Protein AF-A0A7W9SPA5-F1 (afdb_monomer)

Mean predicted aligned error: 11.17 Å

Nearest PDB structures (foldseek):
  1wdj-assembly1_B  TM=6.796E-01  e=1.218E-04  Thermus thermophilus
  6d8p-assembly2_B  TM=5.889E-01  e=1.157E+00  Cereibacter sphaeroides ATCC 17025
  5awh-assembly2_B  TM=4.540E-01  e=5.989E-01  Cereibacter sphaeroides ATCC 17025
  6d9k-assembly2_F  TM=4.532E-01  e=1.090E+00  Cereibacter sphaeroides ATCC 17025
  8vc2-assembly1_A  TM=3.816E-01  e=5.168E+00  Bombyx mori

Structure (mmCIF, N/CA/C/O backbone):
data_AF-A0A7W9SPA5-F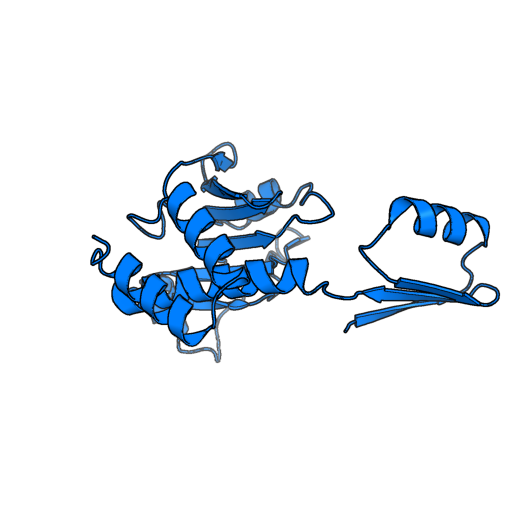1
#
_entry.id   AF-A0A7W9SPA5-F1
#
loop_
_atom_site.group_PDB
_atom_site.id
_atom_site.type_symbol
_atom_site.label_atom_id
_atom_site.label_alt_id
_atom_site.label_comp_id
_atom_site.label_asym_id
_atom_site.label_entity_id
_atom_site.label_seq_id
_atom_site.pdbx_PDB_ins_code
_atom_site.Cartn_x
_atom_site.Cartn_y
_atom_site.Cartn_z
_atom_site.occupancy
_atom_site.B_iso_or_equiv
_atom_site.auth_seq_id
_atom_site.auth_comp_id
_atom_site.auth_asym_id
_atom_site.auth_atom_id
_atom_site.pdbx_PDB_model_num
ATOM 1 N N . MET A 1 1 ? 18.695 4.984 -7.681 1.00 50.47 1 MET A N 1
ATOM 2 C CA . MET A 1 1 ? 18.722 4.988 -9.157 1.00 50.47 1 MET A CA 1
ATOM 3 C C . MET A 1 1 ? 19.411 3.715 -9.577 1.00 50.47 1 MET A C 1
ATOM 5 O O . MET A 1 1 ? 20.506 3.465 -9.085 1.00 50.47 1 MET A O 1
ATOM 9 N N . SER A 1 2 ? 18.738 2.907 -10.386 1.00 62.66 2 SER A N 1
ATOM 10 C CA . SER A 1 2 ? 19.281 1.648 -10.889 1.00 62.66 2 SER A CA 1
ATOM 11 C C . SER A 1 2 ? 19.557 1.835 -12.373 1.00 62.66 2 SER A C 1
ATOM 13 O O . SER A 1 2 ? 18.658 2.233 -13.116 1.00 62.66 2 SER A O 1
ATOM 15 N N . THR A 1 3 ? 20.796 1.584 -12.780 1.00 75.44 3 THR A N 1
ATOM 16 C CA . THR A 1 3 ? 21.225 1.672 -14.176 1.00 75.44 3 THR A CA 1
ATOM 17 C C . THR A 1 3 ? 21.470 0.266 -14.688 1.00 75.44 3 THR A C 1
ATOM 19 O O . THR A 1 3 ? 22.195 -0.506 -14.059 1.00 75.44 3 THR A O 1
ATOM 22 N N . VAL A 1 4 ? 20.866 -0.066 -15.824 1.00 84.31 4 VAL A N 1
ATOM 23 C CA . VAL A 1 4 ? 21.135 -1.309 -16.549 1.00 84.31 4 VAL A CA 1
ATOM 24 C C . VAL A 1 4 ? 21.820 -0.951 -17.857 1.00 84.31 4 VAL A C 1
ATOM 26 O O . VAL A 1 4 ? 21.354 -0.074 -18.580 1.00 84.31 4 VAL A O 1
ATOM 29 N N . VAL A 1 5 ? 22.917 -1.639 -18.163 1.00 87.25 5 VAL A N 1
ATOM 30 C CA . VAL A 1 5 ? 23.656 -1.467 -19.415 1.00 87.25 5 VAL A CA 1
ATOM 31 C C . VAL A 1 5 ? 23.543 -2.750 -20.225 1.00 87.25 5 VAL A C 1
ATOM 33 O O . VAL A 1 5 ? 23.819 -3.838 -19.721 1.00 87.25 5 VAL A O 1
ATOM 36 N N . LEU A 1 6 ? 23.117 -2.617 -21.478 1.00 88.06 6 LEU A N 1
ATOM 37 C CA . LEU A 1 6 ? 23.030 -3.698 -22.450 1.00 88.06 6 LEU A CA 1
ATOM 38 C C . LEU A 1 6 ? 23.994 -3.416 -23.600 1.00 88.06 6 LEU A C 1
ATOM 40 O O . LEU A 1 6 ? 23.964 -2.343 -24.200 1.00 88.06 6 LEU A O 1
ATOM 44 N N . GLU A 1 7 ? 24.820 -4.397 -23.938 1.00 92.06 7 GLU A N 1
ATOM 45 C CA . GLU A 1 7 ? 25.744 -4.315 -25.068 1.00 92.06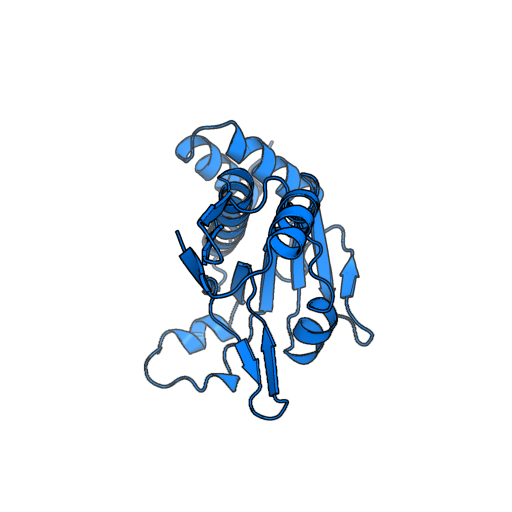 7 GLU A CA 1
ATOM 46 C C . GLU A 1 7 ? 25.186 -5.038 -26.301 1.00 92.06 7 GLU A C 1
ATOM 48 O O . GLU A 1 7 ? 24.392 -5.974 -26.193 1.00 92.06 7 GLU A O 1
ATOM 53 N N . ASN A 1 8 ? 25.646 -4.632 -27.487 1.00 92.75 8 ASN A N 1
ATOM 54 C CA . ASN A 1 8 ? 25.256 -5.178 -28.792 1.00 92.75 8 ASN A CA 1
ATOM 55 C C . ASN A 1 8 ? 23.757 -5.054 -29.123 1.00 92.75 8 ASN A C 1
ATOM 57 O O . ASN A 1 8 ? 23.186 -5.899 -29.816 1.00 92.75 8 ASN A O 1
ATOM 61 N N . VAL A 1 9 ? 23.109 -3.985 -28.661 1.00 92.00 9 VAL A N 1
ATOM 62 C CA . VAL A 1 9 ? 21.714 -3.684 -29.002 1.00 92.00 9 VAL A CA 1
ATOM 63 C C . VAL A 1 9 ? 21.646 -3.083 -30.406 1.00 92.00 9 VAL A C 1
ATOM 65 O O . VAL A 1 9 ? 22.352 -2.130 -30.713 1.00 92.00 9 VAL A O 1
ATOM 68 N N . ALA A 1 10 ? 20.791 -3.627 -31.274 1.00 93.31 10 ALA A N 1
ATOM 69 C CA . ALA A 1 10 ? 20.572 -3.069 -32.608 1.00 93.31 10 ALA A CA 1
ATOM 70 C C . ALA A 1 10 ? 19.865 -1.703 -32.541 1.00 93.31 10 ALA A C 1
ATOM 72 O O . ALA A 1 10 ? 19.024 -1.465 -31.669 1.00 93.31 10 ALA A O 1
ATOM 73 N N . TRP A 1 11 ? 20.152 -0.826 -33.507 1.00 90.12 11 TRP A N 1
ATOM 74 C CA . TRP A 1 11 ? 19.547 0.507 -33.585 1.00 90.12 11 TRP A CA 1
ATOM 75 C C . TRP A 1 11 ? 18.015 0.444 -33.664 1.00 90.12 11 TRP A C 1
ATOM 77 O O . TRP A 1 11 ? 17.318 1.191 -32.980 1.00 90.12 11 TRP A O 1
ATOM 87 N N . GLU A 1 1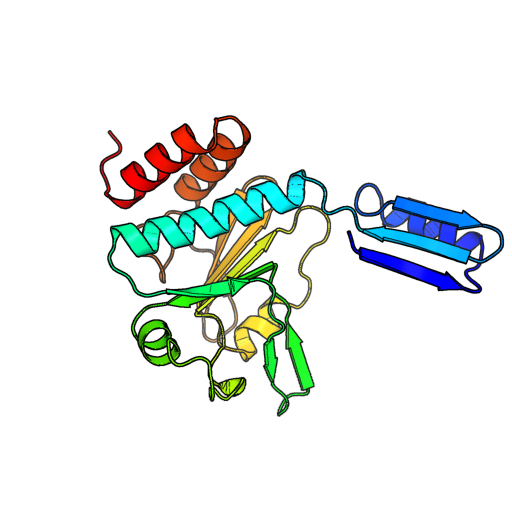2 ? 17.474 -0.502 -34.427 1.00 90.69 12 GLU A N 1
ATOM 88 C CA . GLU A 1 12 ? 16.035 -0.711 -34.583 1.00 90.69 12 GLU A CA 1
ATOM 89 C C . GLU A 1 12 ? 15.377 -1.133 -33.263 1.00 90.69 12 GLU A C 1
ATOM 91 O O . GLU A 1 12 ? 14.253 -0.722 -32.968 1.00 90.69 12 GLU A O 1
ATOM 96 N N . THR A 1 13 ? 16.080 -1.925 -32.447 1.00 86.88 13 THR A N 1
ATOM 97 C CA . THR A 1 13 ? 15.624 -2.319 -31.108 1.00 86.88 13 THR A CA 1
ATOM 98 C C . THR A 1 13 ? 15.572 -1.108 -30.185 1.00 86.88 13 THR A C 1
ATOM 100 O O . THR A 1 13 ? 14.564 -0.910 -29.512 1.00 86.88 13 THR A O 1
ATOM 103 N N . TYR A 1 14 ? 16.603 -0.256 -30.201 1.00 88.19 14 TYR A N 1
ATOM 104 C CA . TYR A 1 14 ? 16.581 1.009 -29.464 1.00 88.19 14 TYR A CA 1
ATOM 105 C C . TYR A 1 14 ? 15.402 1.894 -29.886 1.00 88.19 14 TYR A C 1
ATOM 107 O O . TYR A 1 14 ? 14.682 2.386 -29.024 1.00 88.19 14 TYR A O 1
ATOM 115 N N . GLN A 1 15 ? 15.149 2.060 -31.188 1.00 86.38 15 GLN A N 1
ATOM 116 C CA . GLN A 1 15 ? 14.041 2.896 -31.665 1.00 86.38 15 GLN A CA 1
ATOM 117 C C . GLN A 1 15 ? 12.667 2.367 -31.234 1.00 86.38 15 GLN A C 1
ATOM 119 O O . GLN A 1 15 ? 11.787 3.159 -30.894 1.00 86.38 15 GLN A O 1
ATOM 124 N N . ARG A 1 16 ? 12.480 1.041 -31.220 1.00 84.38 16 ARG A N 1
ATOM 125 C CA . ARG A 1 16 ? 11.253 0.414 -30.705 1.00 84.38 16 ARG A CA 1
ATOM 126 C C . ARG A 1 16 ? 11.096 0.651 -29.209 1.00 84.38 16 ARG A C 1
ATOM 128 O O . ARG A 1 16 ? 10.049 1.124 -28.785 1.00 84.38 16 ARG A O 1
ATOM 135 N N . LEU A 1 17 ? 12.155 0.416 -28.435 1.00 82.12 17 LEU A N 1
ATOM 136 C CA . LEU A 1 17 ? 12.148 0.662 -26.993 1.00 82.12 17 LEU A CA 1
ATOM 137 C C . LEU A 1 17 ? 11.903 2.139 -26.672 1.00 82.12 17 LEU A C 1
ATOM 139 O O . LEU A 1 17 ? 11.120 2.439 -25.783 1.00 82.12 17 LEU A O 1
ATOM 143 N N . LEU A 1 18 ? 12.490 3.070 -27.424 1.00 78.56 18 LEU A N 1
ATOM 144 C CA . LEU A 1 18 ? 12.259 4.505 -27.251 1.00 78.56 18 LEU A CA 1
ATOM 145 C C . LEU A 1 18 ? 10.789 4.887 -27.455 1.00 78.56 18 LEU A C 1
ATOM 147 O O . LEU A 1 18 ? 10.274 5.754 -26.751 1.00 78.56 18 LEU A O 1
ATOM 151 N N . PHE A 1 19 ? 10.109 4.231 -28.395 1.00 73.19 19 PHE A N 1
ATOM 152 C CA . PHE A 1 19 ? 8.686 4.440 -28.638 1.00 73.19 19 PHE A CA 1
ATOM 153 C C . PHE A 1 19 ? 7.798 3.775 -27.572 1.00 73.19 19 PHE A C 1
ATOM 155 O O . PHE A 1 19 ? 6.794 4.354 -27.164 1.00 73.19 19 PHE A O 1
ATOM 162 N N . GLU A 1 20 ? 8.161 2.577 -27.112 1.00 74.88 20 GLU A N 1
ATOM 163 C CA . GLU A 1 20 ? 7.348 1.760 -26.200 1.00 74.88 20 GLU A CA 1
ATOM 164 C C . GLU A 1 20 ? 7.522 2.127 -24.716 1.00 74.88 20 GLU A C 1
ATOM 166 O O . GLU A 1 20 ? 6.552 2.105 -23.958 1.00 74.88 20 GLU A O 1
ATOM 171 N N . VAL A 1 21 ? 8.739 2.481 -24.289 1.00 71.25 21 VAL A N 1
ATOM 172 C CA . VAL A 1 21 ? 9.086 2.753 -22.882 1.00 71.25 21 VAL A CA 1
ATOM 173 C C . VAL A 1 21 ? 8.550 4.110 -22.412 1.00 71.25 21 VAL A C 1
ATOM 175 O O . VAL A 1 21 ? 8.173 4.254 -21.249 1.00 71.25 21 VAL A O 1
ATOM 178 N N . GLY A 1 22 ? 8.456 5.108 -23.295 1.00 64.44 22 GLY A N 1
ATOM 179 C CA . GLY A 1 22 ? 7.909 6.427 -22.959 1.00 64.44 22 GLY A CA 1
ATOM 180 C C . GLY A 1 22 ? 8.642 7.116 -21.795 1.00 64.44 22 GLY A C 1
ATOM 181 O O . GLY A 1 22 ? 9.863 7.078 -21.711 1.00 64.44 22 GLY A O 1
ATOM 182 N N . GLU A 1 23 ? 7.902 7.754 -20.878 1.00 60.16 23 GLU A N 1
ATOM 183 C CA . GLU A 1 23 ? 8.481 8.475 -19.723 1.00 60.16 23 GLU A CA 1
ATOM 184 C C . GLU A 1 23 ? 9.023 7.555 -18.605 1.00 60.16 23 GLU A C 1
ATOM 186 O O . GLU A 1 23 ? 9.510 8.060 -17.597 1.00 60.16 23 GLU A O 1
ATOM 191 N N . GLN A 1 24 ? 8.924 6.228 -18.746 1.00 60.88 24 GLN A N 1
ATOM 192 C CA . GLN A 1 24 ? 9.173 5.261 -17.661 1.00 60.88 24 GLN A CA 1
ATOM 193 C C . GLN A 1 24 ? 10.654 5.030 -17.355 1.00 60.88 24 GLN A C 1
ATOM 195 O O . GLN A 1 24 ? 11.009 4.676 -16.233 1.00 60.88 24 GLN A O 1
ATOM 200 N N . ALA A 1 25 ? 11.519 5.224 -18.346 1.00 72.69 25 ALA A N 1
ATOM 201 C CA . ALA A 1 25 ? 12.962 5.126 -18.200 1.00 72.69 25 ALA A CA 1
ATOM 202 C C . ALA A 1 25 ? 13.633 6.090 -19.176 1.00 72.69 25 ALA A C 1
ATOM 204 O O . ALA A 1 25 ? 13.072 6.425 -20.223 1.00 72.69 25 ALA A O 1
ATOM 205 N N . ARG A 1 26 ? 14.844 6.538 -18.850 1.00 78.31 26 ARG A N 1
ATOM 206 C CA . ARG A 1 26 ? 15.669 7.273 -19.810 1.00 78.31 26 ARG A CA 1
ATOM 207 C C . ARG A 1 26 ? 16.548 6.273 -20.537 1.00 78.31 26 ARG A C 1
ATOM 209 O O . ARG A 1 26 ? 17.205 5.451 -19.905 1.00 78.31 26 ARG A O 1
ATOM 216 N N . LEU A 1 27 ? 16.526 6.344 -21.861 1.00 86.50 27 LEU A N 1
ATOM 217 C CA . LEU A 1 27 ? 17.304 5.474 -22.730 1.00 86.50 27 LEU A CA 1
ATOM 218 C C . LEU A 1 27 ? 18.408 6.292 -23.394 1.00 86.50 27 LEU A C 1
ATOM 220 O O . LEU A 1 27 ? 18.115 7.222 -24.150 1.00 86.50 27 LEU A O 1
ATOM 224 N N . THR A 1 28 ? 19.658 5.911 -23.160 1.00 86.75 28 THR A N 1
ATOM 225 C CA . THR A 1 28 ? 20.831 6.477 -23.833 1.00 86.75 28 THR A CA 1
ATOM 226 C C . THR A 1 28 ? 21.449 5.395 -24.707 1.00 86.75 28 THR A C 1
ATOM 228 O O . THR A 1 28 ? 21.711 4.296 -24.234 1.00 86.75 28 THR A O 1
ATOM 231 N N . TYR A 1 29 ? 21.671 5.682 -25.989 1.00 89.38 29 TYR A N 1
ATOM 232 C CA . TYR A 1 29 ? 22.258 4.725 -26.926 1.00 89.38 29 TYR A CA 1
ATOM 233 C C . TYR A 1 29 ? 23.536 5.289 -27.553 1.00 89.38 29 TYR A C 1
ATOM 235 O O . TYR A 1 29 ? 23.494 6.343 -28.188 1.00 89.38 29 TYR A O 1
ATOM 243 N N . ASP A 1 30 ? 24.651 4.565 -27.432 1.00 90.38 30 ASP A N 1
ATOM 244 C CA . ASP A 1 30 ? 25.897 4.832 -28.161 1.00 90.38 30 ASP A CA 1
ATOM 245 C C . ASP A 1 30 ? 26.403 3.552 -28.831 1.00 90.38 30 ASP A C 1
ATOM 247 O O . ASP A 1 30 ? 26.855 2.626 -28.165 1.00 90.38 30 ASP A O 1
ATOM 251 N N . ARG A 1 31 ? 26.347 3.509 -30.169 1.00 90.19 31 ARG A N 1
ATOM 252 C CA . ARG A 1 31 ? 27.024 2.502 -31.016 1.00 90.19 31 ARG A CA 1
ATOM 253 C C . ARG A 1 31 ? 26.899 1.051 -30.515 1.00 90.19 31 ARG A C 1
ATOM 255 O O . ARG A 1 31 ? 27.874 0.308 -30.490 1.00 90.19 31 ARG A O 1
ATOM 262 N N . GLY A 1 32 ? 25.681 0.644 -30.165 1.00 86.62 32 GLY A N 1
ATOM 263 C CA . GLY A 1 32 ? 25.364 -0.715 -29.714 1.00 86.62 32 GLY A CA 1
ATOM 264 C C . GLY A 1 32 ? 25.326 -0.881 -28.195 1.00 86.62 32 GLY A C 1
ATOM 265 O O . GLY A 1 32 ? 24.893 -1.924 -27.719 1.00 86.62 32 GLY A O 1
ATOM 266 N N . CYS A 1 33 ? 25.727 0.134 -27.435 1.00 90.62 33 CYS A N 1
ATOM 267 C CA . CYS A 1 33 ? 25.539 0.205 -25.993 1.00 90.62 33 CYS A CA 1
ATOM 268 C C . CYS A 1 33 ? 24.232 0.945 -25.689 1.00 90.62 33 CYS A C 1
ATOM 270 O O . CYS A 1 33 ? 24.075 2.101 -26.082 1.00 90.62 33 CYS A O 1
ATOM 272 N N . LEU A 1 34 ? 23.296 0.277 -25.018 1.00 90.06 34 LEU A N 1
ATOM 273 C CA . LEU A 1 34 ? 22.060 0.861 -24.512 1.00 90.06 34 LEU A CA 1
ATOM 274 C C . LEU A 1 34 ? 22.137 0.944 -22.989 1.00 90.06 34 LEU A C 1
ATOM 276 O O . LEU A 1 34 ? 22.156 -0.074 -22.300 1.00 90.06 34 LEU A O 1
ATOM 280 N N . GLU A 1 35 ? 22.123 2.160 -22.473 1.00 87.81 35 GLU A N 1
ATOM 281 C CA . GLU A 1 35 ? 21.972 2.448 -21.057 1.00 87.81 35 GLU A CA 1
ATOM 282 C C . GLU A 1 35 ? 20.506 2.774 -20.759 1.00 87.81 35 GLU A C 1
ATOM 284 O O . GLU A 1 35 ? 19.883 3.613 -21.417 1.00 87.81 35 GLU A O 1
ATOM 289 N N . ILE A 1 36 ? 19.955 2.076 -19.771 1.00 84.56 36 ILE A N 1
ATOM 290 C CA . ILE A 1 36 ? 18.594 2.248 -19.278 1.00 84.56 36 ILE A CA 1
ATOM 291 C C . ILE A 1 36 ? 18.701 2.788 -17.858 1.00 84.56 36 ILE A C 1
ATOM 293 O O . ILE A 1 36 ? 19.015 2.055 -16.914 1.00 84.56 36 ILE A O 1
ATOM 297 N N . GLU A 1 37 ? 18.427 4.077 -17.700 1.00 73.19 37 GLU A N 1
ATOM 298 C CA . GLU A 1 37 ? 18.272 4.682 -16.386 1.00 73.19 37 GLU A CA 1
ATOM 299 C C . GLU A 1 37 ? 16.815 4.549 -15.950 1.00 73.19 37 GLU A C 1
ATOM 301 O O . GLU A 1 37 ? 15.914 5.240 -16.448 1.00 73.19 37 GLU A O 1
ATOM 306 N N . MET A 1 38 ? 16.584 3.688 -14.963 1.00 66.88 38 MET A N 1
ATOM 307 C CA . MET A 1 38 ? 15.303 3.632 -14.276 1.00 66.88 38 MET A CA 1
ATOM 308 C C . MET A 1 38 ? 15.245 4.822 -13.318 1.00 66.88 38 MET A C 1
ATOM 310 O O . MET A 1 38 ? 15.828 4.808 -12.229 1.00 66.88 38 MET A O 1
ATOM 314 N N . SER A 1 39 ? 14.564 5.888 -13.736 1.00 54.31 39 SER A N 1
ATOM 315 C CA . SER A 1 39 ? 14.156 6.934 -12.805 1.00 54.31 39 SER A CA 1
ATOM 316 C C . SER A 1 39 ? 12.910 6.435 -12.084 1.00 54.31 39 SER A C 1
ATOM 318 O O . SER A 1 39 ? 11.882 6.272 -12.741 1.00 54.31 39 SER A O 1
ATOM 320 N N . PRO A 1 40 ? 12.929 6.241 -10.755 1.00 52.53 40 PRO A N 1
ATOM 321 C CA . PRO A 1 40 ? 11.677 6.262 -10.031 1.00 52.53 40 PRO A CA 1
ATOM 322 C C . PRO A 1 40 ? 11.134 7.673 -10.233 1.00 52.53 40 PRO A C 1
ATOM 324 O O . PRO A 1 40 ? 11.634 8.626 -9.630 1.00 52.53 40 PRO A O 1
ATOM 327 N N . LEU A 1 41 ? 10.191 7.873 -11.164 1.00 56.28 41 LEU A N 1
ATOM 328 C CA . LEU A 1 41 ? 9.593 9.197 -11.266 1.00 56.28 41 LEU A CA 1
ATOM 329 C C . LEU A 1 41 ? 9.017 9.489 -9.882 1.00 56.28 41 LEU A C 1
ATOM 331 O O . LEU A 1 41 ? 8.382 8.620 -9.288 1.00 56.28 41 LEU A O 1
ATOM 335 N N . LEU A 1 42 ? 9.201 10.705 -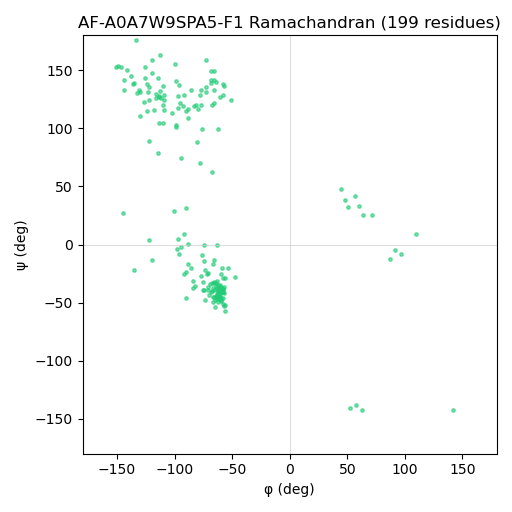9.365 1.00 55.31 42 LEU A N 1
ATOM 336 C CA . LEU A 1 42 ? 8.561 11.141 -8.114 1.00 55.31 42 LEU A CA 1
ATOM 337 C C . LEU A 1 42 ? 7.056 10.802 -8.098 1.00 55.31 42 LEU A C 1
ATOM 339 O O . LEU A 1 42 ? 6.485 10.543 -7.045 1.00 55.31 42 LEU A O 1
ATOM 343 N N . LYS A 1 43 ? 6.436 10.740 -9.287 1.00 57.34 43 LYS A N 1
ATOM 344 C CA . LYS A 1 43 ? 5.064 10.275 -9.525 1.00 57.34 43 LYS A CA 1
ATOM 345 C C . LYS A 1 43 ? 4.778 8.832 -9.054 1.00 57.34 43 LYS A C 1
ATOM 347 O O . LYS A 1 43 ? 3.630 8.569 -8.722 1.00 57.34 43 LYS A O 1
ATOM 352 N N . HIS A 1 44 ? 5.762 7.929 -9.017 1.00 63.03 44 HIS A N 1
ATOM 353 C CA . HIS A 1 44 ? 5.652 6.556 -8.494 1.00 63.03 44 HIS A CA 1
ATOM 354 C C . HIS A 1 44 ? 5.995 6.475 -7.004 1.00 63.03 44 HIS A C 1
ATOM 356 O O . HIS A 1 44 ? 5.254 5.874 -6.231 1.00 63.03 44 HIS A O 1
ATOM 362 N N . GLU A 1 45 ? 7.094 7.109 -6.580 1.00 68.56 45 GLU A N 1
ATOM 363 C CA . GLU A 1 45 ? 7.529 7.017 -5.180 1.00 68.56 45 GLU A CA 1
ATOM 364 C C . GLU A 1 45 ? 6.595 7.752 -4.220 1.00 68.56 45 GLU A C 1
ATOM 366 O O . GLU A 1 45 ? 6.411 7.300 -3.092 1.00 68.56 45 GLU A O 1
ATOM 371 N N . ALA A 1 46 ? 5.986 8.866 -4.640 1.00 80.62 46 ALA A N 1
ATOM 372 C CA . ALA A 1 46 ? 5.119 9.632 -3.753 1.00 80.62 46 ALA A CA 1
ATOM 373 C C . ALA A 1 46 ? 3.856 8.849 -3.338 1.00 80.62 46 ALA A C 1
ATOM 375 O O . ALA A 1 46 ? 3.659 8.696 -2.135 1.00 80.62 46 ALA A O 1
ATOM 376 N N . PRO A 1 47 ? 3.021 8.300 -4.250 1.00 86.75 47 PRO A N 1
ATOM 377 C CA . PRO A 1 47 ? 1.894 7.454 -3.851 1.00 86.75 47 PRO A CA 1
ATOM 378 C C . PRO A 1 47 ? 2.316 6.248 -3.016 1.00 86.75 47 PRO A C 1
ATOM 380 O O . PRO A 1 47 ? 1.666 5.972 -2.014 1.00 86.75 47 PRO A O 1
ATOM 383 N N . LYS A 1 48 ? 3.418 5.576 -3.386 1.00 87.44 48 LYS A N 1
ATOM 384 C CA . LYS A 1 48 ? 3.953 4.435 -2.634 1.00 87.44 48 LYS A CA 1
ATOM 385 C C . LYS A 1 48 ? 4.222 4.816 -1.178 1.00 87.44 48 LYS A C 1
ATOM 387 O O . LYS A 1 48 ? 3.616 4.241 -0.284 1.00 87.44 48 LYS A O 1
ATOM 392 N N . ARG A 1 49 ? 5.055 5.836 -0.944 1.00 87.38 49 ARG A N 1
ATOM 393 C CA . ARG A 1 49 ? 5.425 6.273 0.414 1.00 87.38 49 ARG A CA 1
ATOM 394 C C . ARG A 1 49 ? 4.229 6.776 1.217 1.00 87.38 49 ARG A C 1
ATOM 396 O O . ARG A 1 49 ? 4.182 6.595 2.427 1.00 87.38 49 ARG A O 1
ATOM 403 N N . LEU A 1 50 ? 3.270 7.431 0.560 1.00 92.81 50 LEU A N 1
ATOM 404 C CA . LEU A 1 50 ? 2.042 7.884 1.216 1.00 92.81 50 LEU A CA 1
ATOM 405 C C . LEU A 1 50 ? 1.167 6.697 1.636 1.00 92.81 50 LEU A C 1
ATOM 407 O O . LEU A 1 50 ? 0.621 6.720 2.732 1.00 92.81 50 LEU A O 1
ATOM 411 N N . LEU A 1 51 ? 1.054 5.658 0.806 1.00 94.69 51 LEU A N 1
ATOM 412 C CA . LEU A 1 51 ? 0.321 4.438 1.152 1.00 94.69 51 LEU A CA 1
ATOM 413 C C . LEU A 1 51 ? 1.028 3.639 2.254 1.00 94.69 51 LEU A C 1
ATOM 415 O O . LEU A 1 51 ? 0.362 3.198 3.181 1.00 94.69 51 LEU A O 1
ATOM 419 N N . GLU A 1 52 ? 2.357 3.523 2.207 1.00 93.81 52 GLU A N 1
ATOM 420 C CA . GLU A 1 52 ? 3.152 2.907 3.281 1.00 93.81 52 GLU A CA 1
ATOM 421 C C . GLU A 1 52 ? 2.911 3.619 4.617 1.00 93.81 52 GLU A C 1
ATOM 423 O O . GLU A 1 52 ? 2.485 3.000 5.586 1.00 93.81 52 GLU A O 1
ATOM 428 N N . SER A 1 53 ? 3.068 4.947 4.647 1.00 93.75 53 SER A N 1
ATOM 429 C CA . SER A 1 53 ? 2.808 5.739 5.852 1.00 93.75 53 SER A CA 1
ATOM 430 C C . SER A 1 53 ? 1.344 5.685 6.311 1.00 93.75 53 SER A C 1
ATOM 432 O O . SER A 1 53 ? 1.091 5.787 7.506 1.00 93.75 53 SER A O 1
ATOM 434 N N . LEU A 1 54 ? 0.372 5.542 5.400 1.00 95.56 54 LEU A N 1
ATOM 435 C CA . LEU A 1 54 ? -1.036 5.345 5.769 1.00 95.56 54 LEU A CA 1
ATOM 436 C C . LEU A 1 54 ? -1.225 4.050 6.559 1.00 95.56 54 LEU A C 1
ATOM 438 O O . LEU A 1 54 ? -1.889 4.077 7.591 1.00 95.56 54 LEU A O 1
ATOM 442 N N . VAL A 1 55 ? -0.628 2.950 6.091 1.00 96.31 55 VAL A N 1
ATOM 443 C CA . VAL A 1 55 ? -0.672 1.657 6.786 1.00 96.31 55 VAL A CA 1
ATOM 444 C C . VAL A 1 55 ? -0.001 1.768 8.151 1.00 96.31 55 VAL A C 1
ATOM 446 O O . VAL A 1 55 ? -0.611 1.396 9.148 1.00 96.31 55 VAL A O 1
ATOM 449 N N . GLU A 1 56 ? 1.206 2.334 8.213 1.00 95.00 56 GLU A N 1
ATOM 450 C CA . GLU A 1 56 ? 1.964 2.499 9.461 1.00 95.00 56 GLU A CA 1
ATOM 451 C C . GLU A 1 56 ? 1.186 3.321 10.496 1.00 95.00 56 GLU A C 1
ATOM 453 O O . GLU A 1 56 ? 0.983 2.863 11.616 1.00 95.00 56 GLU A O 1
ATOM 458 N N . PHE A 1 57 ? 0.682 4.505 10.125 1.00 95.44 57 PHE A N 1
ATOM 459 C CA . PHE A 1 57 ? -0.077 5.335 11.064 1.00 95.44 57 PHE A CA 1
ATOM 460 C C . PHE A 1 57 ? -1.397 4.702 11.470 1.00 95.44 57 PHE A C 1
ATOM 462 O O . PHE A 1 57 ? -1.778 4.831 12.625 1.00 95.44 57 PHE A O 1
ATOM 469 N N . PHE A 1 58 ? -2.092 4.021 10.559 1.00 96.06 58 PHE A N 1
ATOM 470 C CA . PHE A 1 58 ? -3.292 3.288 10.939 1.00 96.06 58 PHE A CA 1
ATOM 471 C C . PHE A 1 58 ? -2.958 2.221 11.987 1.00 96.06 58 PHE A C 1
ATOM 473 O O . PHE A 1 58 ? -3.600 2.162 13.029 1.00 96.06 58 PHE A O 1
ATOM 480 N N . CYS A 1 59 ? -1.921 1.418 11.746 1.00 95.12 59 CYS A N 1
ATOM 481 C CA . CYS A 1 59 ? -1.521 0.363 12.669 1.00 95.12 59 CYS A CA 1
ATOM 482 C C . CYS A 1 59 ? -1.094 0.927 14.032 1.00 95.12 59 CYS A C 1
ATOM 484 O O . CYS A 1 59 ? -1.539 0.430 15.062 1.00 95.12 59 CYS A O 1
ATOM 486 N N . GLU A 1 60 ? -0.306 2.006 14.048 1.00 94.75 60 GLU A N 1
ATOM 487 C CA . GLU A 1 60 ? 0.102 2.690 15.281 1.00 94.75 60 GLU A CA 1
ATOM 488 C C . GLU A 1 60 ? -1.090 3.217 16.093 1.00 94.75 60 GLU A C 1
ATOM 490 O O . GLU A 1 60 ? -1.127 3.039 17.307 1.00 94.75 60 GLU A O 1
ATOM 495 N N . GLU A 1 61 ? -2.058 3.876 15.450 1.00 95.81 61 GLU A N 1
ATOM 496 C CA . GLU A 1 61 ? -3.209 4.467 16.151 1.00 95.81 61 GLU A CA 1
ATOM 497 C C . GLU A 1 61 ? -4.224 3.410 16.621 1.00 95.81 61 GLU A C 1
ATOM 499 O O . GLU A 1 61 ? -4.982 3.667 17.553 1.00 95.81 61 GLU A O 1
ATOM 504 N N . HIS A 1 62 ? -4.222 2.222 16.010 1.00 94.25 62 HIS A N 1
ATOM 505 C CA . HIS A 1 62 ? -5.059 1.082 16.400 1.00 94.25 62 HIS A CA 1
ATOM 506 C C . HIS A 1 62 ? -4.339 0.060 17.296 1.00 94.25 62 HIS A C 1
ATOM 508 O O . HIS A 1 62 ? -4.915 -0.988 17.583 1.00 94.25 62 HIS A O 1
ATOM 514 N N . GLU A 1 63 ? -3.095 0.333 17.710 1.00 93.50 63 GLU A N 1
ATOM 515 C CA . GLU A 1 63 ? -2.239 -0.612 18.449 1.00 93.50 63 GLU A CA 1
ATOM 516 C C . GLU A 1 63 ? -2.142 -1.993 17.764 1.00 93.50 63 GLU A C 1
ATOM 518 O O . GLU A 1 63 ? -2.022 -3.036 18.406 1.00 93.50 63 GLU A O 1
ATOM 523 N N . LEU A 1 64 ? -2.200 -2.004 16.430 1.00 93.12 64 LEU A N 1
ATOM 524 C CA . LEU A 1 64 ? -2.065 -3.201 15.615 1.00 93.12 64 LEU A CA 1
ATOM 525 C C . LEU A 1 64 ? -0.584 -3.420 15.305 1.00 93.12 64 LEU A C 1
ATOM 527 O O . LEU A 1 64 ? 0.039 -2.610 14.619 1.00 93.12 64 LEU A O 1
ATOM 531 N N . ALA A 1 65 ? -0.021 -4.532 15.773 1.00 91.38 65 ALA A N 1
ATOM 532 C CA . ALA A 1 65 ? 1.348 -4.900 15.436 1.00 91.38 65 ALA A CA 1
ATOM 533 C C . ALA A 1 65 ? 1.521 -5.033 13.915 1.00 91.38 65 ALA A C 1
ATOM 535 O O . ALA A 1 65 ? 0.665 -5.596 13.226 1.00 91.38 65 ALA A O 1
ATOM 536 N N . PHE A 1 66 ? 2.636 -4.536 13.386 1.00 90.44 66 PHE A N 1
ATOM 537 C CA . PHE A 1 66 ? 2.953 -4.664 11.971 1.00 90.44 66 PHE A CA 1
ATOM 538 C C . PHE A 1 66 ? 4.454 -4.807 11.737 1.00 90.44 66 PHE A C 1
ATOM 540 O O . PHE A 1 66 ? 5.279 -4.297 12.491 1.00 90.44 66 PHE A O 1
ATOM 547 N N . LEU A 1 67 ? 4.791 -5.471 10.638 1.00 87.31 67 LEU A N 1
ATOM 548 C CA . LEU A 1 67 ? 6.140 -5.587 10.113 1.00 87.31 67 LEU A CA 1
ATOM 549 C C . LEU A 1 67 ? 6.143 -5.089 8.666 1.00 87.31 67 LEU A C 1
ATOM 551 O O . LEU A 1 67 ? 5.510 -5.693 7.799 1.00 87.31 67 LEU A O 1
ATOM 555 N N . SER A 1 68 ? 6.860 -3.991 8.413 1.00 83.62 68 SER A N 1
ATOM 556 C CA . SER A 1 68 ? 7.102 -3.479 7.062 1.00 83.62 68 SER A CA 1
ATOM 557 C C . SER A 1 68 ? 8.245 -4.249 6.406 1.00 83.62 68 SER A C 1
ATOM 559 O O . SER A 1 68 ? 9.374 -4.264 6.896 1.00 83.62 68 SER A O 1
ATOM 561 N N . LEU A 1 69 ? 7.948 -4.890 5.281 1.00 72.81 69 LEU A N 1
ATOM 562 C CA . LEU A 1 69 ? 8.888 -5.719 4.529 1.00 72.81 69 LEU A CA 1
ATOM 563 C C . LEU A 1 69 ? 9.527 -4.959 3.357 1.00 72.81 69 LEU A C 1
ATOM 565 O O . LEU A 1 69 ? 10.388 -5.507 2.668 1.00 72.81 69 LEU A O 1
ATOM 569 N N . GLY A 1 70 ? 9.117 -3.711 3.106 1.00 66.19 70 GLY A N 1
ATOM 570 C CA . GLY A 1 70 ? 9.575 -2.916 1.965 1.00 66.19 70 GLY A CA 1
ATOM 571 C C . GLY A 1 70 ? 9.415 -3.659 0.633 1.00 66.19 70 GLY A C 1
ATOM 572 O O . GLY A 1 70 ? 8.438 -4.375 0.423 1.00 66.19 70 GLY A O 1
ATOM 573 N N . SER A 1 71 ? 10.397 -3.518 -0.259 1.00 54.16 71 SER A N 1
ATOM 574 C CA . SER A 1 71 ? 10.439 -4.207 -1.559 1.00 54.16 71 SER A CA 1
ATOM 575 C C . SER A 1 71 ? 11.144 -5.570 -1.495 1.00 54.16 71 SER A C 1
ATOM 577 O O . SER A 1 71 ? 11.839 -5.946 -2.438 1.00 54.16 71 SER A O 1
ATOM 579 N N . THR A 1 72 ? 11.075 -6.276 -0.364 1.00 51.19 72 THR A N 1
ATOM 580 C CA . THR A 1 72 ? 11.775 -7.560 -0.209 1.00 51.19 72 THR A CA 1
ATOM 581 C C . THR A 1 72 ? 11.183 -8.603 -1.160 1.00 51.19 72 THR A C 1
ATOM 583 O O . THR A 1 72 ? 9.967 -8.757 -1.247 1.00 51.19 72 THR A O 1
ATOM 586 N N . THR A 1 73 ? 12.040 -9.327 -1.882 1.00 50.31 73 THR A N 1
ATOM 587 C CA . THR A 1 73 ? 11.640 -10.400 -2.799 1.00 50.31 73 THR A CA 1
ATOM 588 C C . THR A 1 73 ? 11.067 -11.587 -2.041 1.00 50.31 73 THR A C 1
ATOM 590 O O . THR A 1 73 ? 11.765 -12.234 -1.262 1.00 50.31 73 THR A O 1
ATOM 593 N N . PHE A 1 74 ? 9.809 -11.932 -2.317 1.00 55.16 74 PHE A N 1
ATOM 594 C CA . PHE A 1 74 ? 9.176 -13.125 -1.761 1.00 55.16 74 PHE A CA 1
ATOM 595 C C . PHE A 1 74 ? 9.264 -14.249 -2.775 1.00 55.16 74 PHE A C 1
ATOM 597 O O . PHE A 1 74 ? 8.687 -14.148 -3.856 1.00 55.16 74 PHE A O 1
ATOM 604 N N . SER A 1 75 ? 9.955 -15.332 -2.431 1.00 47.22 75 SER A N 1
ATOM 605 C CA . SER A 1 75 ? 10.042 -16.515 -3.284 1.00 47.22 75 SER A CA 1
ATOM 606 C C . SER A 1 75 ? 9.567 -17.761 -2.544 1.00 47.22 75 SER A C 1
ATOM 608 O O . SER A 1 75 ? 9.859 -17.955 -1.368 1.00 47.22 75 SER A O 1
ATOM 610 N N . ARG A 1 76 ? 8.801 -18.608 -3.238 1.00 48.56 76 ARG A N 1
ATOM 611 C CA . ARG A 1 76 ? 8.543 -19.992 -2.825 1.00 48.56 76 ARG A CA 1
ATOM 612 C C . ARG A 1 76 ? 9.479 -20.893 -3.607 1.00 48.56 76 ARG A C 1
ATOM 614 O O . ARG A 1 76 ? 9.210 -21.179 -4.775 1.00 48.56 76 ARG A O 1
ATOM 621 N N . GLU A 1 77 ? 10.541 -21.357 -2.958 1.00 41.78 77 GLU A N 1
ATOM 622 C CA . GLU A 1 77 ? 11.529 -22.248 -3.575 1.00 41.78 77 GLU A CA 1
ATOM 623 C C . GLU A 1 77 ? 10.876 -23.553 -4.071 1.00 41.78 77 GLU A C 1
ATOM 625 O O . GLU A 1 77 ? 11.101 -23.961 -5.207 1.00 41.78 77 GLU A O 1
ATOM 630 N N . GLU A 1 78 ? 9.921 -24.109 -3.311 1.00 39.50 78 GLU A N 1
ATOM 631 C CA . GLU A 1 78 ? 9.133 -25.297 -3.693 1.00 39.50 78 GLU A CA 1
ATOM 632 C C . GLU A 1 78 ? 8.322 -25.139 -4.993 1.00 39.50 78 GLU A C 1
ATOM 634 O O . GLU A 1 78 ? 7.905 -26.132 -5.591 1.00 39.50 78 GLU A O 1
ATOM 639 N N . ARG A 1 79 ? 8.047 -23.901 -5.426 1.00 41.97 79 ARG A N 1
ATOM 640 C CA . ARG A 1 79 ? 7.229 -23.605 -6.617 1.00 41.97 79 ARG A CA 1
ATOM 641 C C . ARG A 1 79 ? 7.952 -22.775 -7.675 1.00 41.97 79 ARG A C 1
ATOM 643 O O . ARG A 1 79 ? 7.320 -22.438 -8.672 1.00 41.97 79 ARG A O 1
ATOM 650 N N . LEU A 1 80 ? 9.243 -22.472 -7.484 1.00 41.81 80 LEU A N 1
ATOM 651 C CA . LEU A 1 80 ? 10.070 -21.645 -8.380 1.00 41.81 80 LEU A CA 1
ATOM 652 C C . LEU A 1 80 ? 9.387 -20.324 -8.781 1.00 41.81 80 LEU A C 1
ATOM 654 O O . LEU A 1 80 ? 9.445 -19.890 -9.930 1.00 41.81 80 LEU A O 1
ATOM 658 N N . GLN A 1 81 ? 8.685 -19.708 -7.835 1.00 48.06 81 GLN A N 1
ATOM 659 C CA . GLN A 1 81 ? 7.827 -18.553 -8.075 1.00 48.06 81 GLN A CA 1
ATOM 660 C C . GLN A 1 81 ? 8.209 -17.427 -7.114 1.00 48.06 81 GLN A C 1
ATOM 662 O O . GLN A 1 81 ? 8.186 -17.630 -5.899 1.00 48.06 81 GLN A O 1
ATOM 667 N N . GLY A 1 82 ? 8.570 -16.260 -7.659 1.00 53.34 82 GLY A N 1
ATOM 668 C CA . GLY A 1 82 ? 9.008 -15.089 -6.899 1.00 53.34 82 GLY A CA 1
ATOM 669 C C . GLY A 1 82 ? 8.276 -13.816 -7.314 1.00 53.34 82 GLY A C 1
ATOM 670 O O . GLY A 1 82 ? 8.151 -13.550 -8.510 1.00 53.34 82 GLY A O 1
ATOM 671 N N . ALA A 1 83 ? 7.767 -13.062 -6.338 1.00 60.34 83 ALA A N 1
ATOM 672 C CA . ALA A 1 83 ? 7.112 -11.770 -6.527 1.00 60.34 83 ALA A CA 1
ATOM 673 C C . ALA A 1 83 ? 7.838 -10.694 -5.721 1.00 60.34 83 ALA A C 1
ATOM 675 O O . ALA A 1 83 ? 8.123 -10.891 -4.539 1.00 60.34 83 ALA A O 1
ATOM 676 N N . GLU A 1 84 ? 8.056 -9.541 -6.339 1.00 64.69 84 GLU A N 1
ATOM 677 C CA . GLU A 1 84 ? 8.507 -8.331 -5.653 1.00 64.69 84 GLU A CA 1
ATOM 678 C C . GLU A 1 84 ? 7.347 -7.329 -5.658 1.00 64.69 84 GLU A C 1
ATOM 680 O O . GLU A 1 84 ? 7.021 -6.778 -6.723 1.00 64.69 84 GLU A O 1
ATOM 685 N N . PRO A 1 85 ? 6.659 -7.138 -4.518 1.00 71.50 85 PRO A N 1
ATOM 686 C CA . PRO A 1 85 ? 5.720 -6.040 -4.381 1.00 71.50 85 PRO A CA 1
ATOM 687 C C . PRO A 1 85 ? 6.477 -4.722 -4.259 1.00 71.50 85 PRO A C 1
ATOM 689 O O . PRO A 1 85 ? 7.636 -4.687 -3.834 1.00 71.50 85 PRO A O 1
ATOM 692 N N . ASP A 1 86 ? 5.799 -3.616 -4.569 1.00 76.25 86 ASP A N 1
ATOM 693 C CA . ASP A 1 86 ? 6.363 -2.303 -4.269 1.00 76.25 86 ASP A CA 1
ATOM 694 C C . ASP A 1 86 ? 6.538 -2.137 -2.757 1.00 76.25 86 ASP A C 1
ATOM 696 O O . ASP A 1 86 ? 7.550 -1.585 -2.323 1.00 76.25 86 ASP A O 1
ATOM 700 N N . SER A 1 87 ? 5.581 -2.628 -1.965 1.00 85.56 87 SER A N 1
ATOM 701 C CA . SER A 1 87 ? 5.691 -2.726 -0.509 1.00 85.56 87 SER A CA 1
ATOM 702 C C . SER A 1 87 ? 4.875 -3.894 0.047 1.00 85.56 87 SER A C 1
ATOM 704 O O . SER A 1 87 ? 3.856 -4.265 -0.539 1.00 85.56 87 SER A O 1
ATOM 706 N N . GLY A 1 88 ? 5.282 -4.456 1.185 1.00 88.81 88 GLY A N 1
ATOM 707 C CA . GLY A 1 88 ? 4.575 -5.548 1.858 1.00 88.81 88 GLY A CA 1
ATOM 708 C C . GLY A 1 88 ? 4.514 -5.362 3.371 1.00 88.81 88 GLY A C 1
ATOM 709 O O . GLY A 1 88 ? 5.464 -4.866 3.971 1.00 88.81 88 GLY A O 1
ATOM 710 N N . PHE A 1 89 ? 3.412 -5.792 3.982 1.00 90.06 89 PHE A N 1
ATOM 711 C CA . PHE A 1 89 ? 3.180 -5.726 5.423 1.00 90.06 89 PHE A CA 1
ATOM 712 C C . PHE A 1 89 ? 2.697 -7.073 5.958 1.00 90.06 89 PHE A C 1
ATOM 714 O O . PHE A 1 89 ? 1.774 -7.669 5.397 1.00 90.06 89 PHE A O 1
ATOM 721 N N . ILE A 1 90 ? 3.289 -7.530 7.060 1.00 90.06 90 ILE A N 1
ATOM 722 C CA . ILE A 1 90 ? 2.703 -8.556 7.935 1.00 90.06 90 ILE A CA 1
ATOM 723 C C . ILE A 1 90 ? 1.996 -7.830 9.077 1.00 90.06 90 ILE A C 1
ATOM 725 O O . ILE A 1 90 ? 2.533 -6.853 9.596 1.00 90.06 90 ILE A O 1
ATOM 729 N N . LEU A 1 91 ? 0.801 -8.283 9.451 1.00 91.19 91 LEU A N 1
ATOM 730 C CA . LEU A 1 91 ? -0.076 -7.595 10.400 1.00 91.19 91 LEU A CA 1
ATOM 731 C C . LEU A 1 91 ? -0.486 -8.510 11.569 1.00 91.19 91 LEU A C 1
ATOM 733 O O . LEU A 1 91 ? -0.564 -9.736 11.443 1.00 91.19 91 LEU A O 1
ATOM 737 N N . GLY A 1 92 ? -0.784 -7.900 12.716 1.00 88.81 92 GLY A N 1
ATOM 738 C CA . GLY A 1 92 ? -1.284 -8.560 13.921 1.00 88.81 92 GLY A CA 1
ATOM 739 C C . GLY A 1 92 ? -0.302 -9.566 14.525 1.00 88.81 92 GLY A C 1
ATOM 740 O O . GLY A 1 92 ? 0.910 -9.372 14.500 1.00 88.81 92 GLY A O 1
ATOM 741 N N . ALA A 1 93 ? -0.825 -10.681 15.040 1.00 84.62 93 ALA A N 1
ATOM 742 C CA . ALA A 1 93 ? -0.047 -11.679 15.784 1.00 84.62 93 ALA A CA 1
ATOM 743 C C . ALA A 1 93 ? 1.167 -12.242 15.017 1.00 84.62 93 ALA A C 1
ATOM 745 O O . ALA A 1 93 ? 2.163 -12.628 15.624 1.00 84.62 93 ALA A O 1
ATOM 746 N N . ARG A 1 94 ? 1.111 -12.293 13.678 1.00 82.88 94 ARG A N 1
ATOM 747 C CA . ARG A 1 94 ? 2.257 -12.731 12.865 1.00 82.88 94 ARG A CA 1
ATOM 748 C C . ARG A 1 94 ? 3.418 -11.738 12.926 1.00 82.88 94 ARG A C 1
ATOM 750 O O . ARG A 1 94 ? 4.563 -12.173 12.866 1.00 82.88 94 ARG A O 1
ATOM 757 N N . ALA A 1 95 ? 3.128 -10.443 13.052 1.00 82.75 95 ALA A N 1
ATOM 758 C CA . ALA A 1 95 ? 4.146 -9.409 13.187 1.00 82.75 95 ALA A CA 1
ATOM 759 C C . ALA A 1 95 ? 4.826 -9.469 14.565 1.00 82.75 95 ALA A C 1
ATOM 761 O O . ALA A 1 95 ? 6.047 -9.380 14.637 1.00 82.75 95 ALA A O 1
ATOM 762 N N . GLU A 1 96 ? 4.070 -9.728 15.637 1.00 76.50 96 GLU A N 1
ATOM 763 C CA . GLU A 1 96 ? 4.606 -9.836 17.009 1.00 76.50 96 GLU A CA 1
ATOM 764 C C . GLU A 1 96 ? 5.620 -10.978 17.162 1.00 76.50 96 GLU A C 1
ATOM 766 O O . GLU A 1 96 ? 6.637 -10.841 17.834 1.00 76.50 96 GLU A O 1
ATOM 771 N N . ILE A 1 97 ? 5.367 -12.114 16.504 1.00 67.44 97 ILE A N 1
ATOM 772 C CA . ILE A 1 97 ? 6.260 -13.284 16.540 1.00 67.44 97 ILE A CA 1
ATOM 773 C C . ILE A 1 97 ? 7.562 -13.016 15.760 1.00 67.44 97 ILE A C 1
ATOM 775 O O . ILE A 1 97 ? 8.587 -13.638 16.029 1.00 67.44 97 ILE A O 1
ATOM 779 N N . SER A 1 98 ? 7.531 -12.095 14.795 1.00 59.34 98 SER A N 1
ATOM 780 C CA . SER A 1 98 ? 8.633 -11.837 13.860 1.00 59.34 98 SER A CA 1
ATOM 781 C C . SER A 1 98 ? 9.674 -10.817 14.337 1.00 59.34 98 SER A C 1
ATOM 783 O O . SER A 1 98 ? 10.638 -10.571 13.618 1.00 59.34 98 SER A O 1
ATOM 785 N N . GLU A 1 99 ? 9.525 -10.243 15.538 1.00 53.94 99 GLU A N 1
ATOM 786 C CA . GLU A 1 99 ? 10.485 -9.266 16.083 1.00 53.94 99 GLU A CA 1
ATOM 787 C C . GLU A 1 99 ? 11.883 -9.858 16.366 1.00 53.94 99 GLU A C 1
ATOM 789 O O . GLU A 1 99 ? 12.850 -9.108 16.515 1.00 53.94 99 GLU A O 1
ATOM 794 N N . ASP A 1 100 ? 12.025 -11.189 16.372 1.00 53.59 100 ASP A N 1
ATOM 795 C CA . ASP A 1 100 ? 13.312 -11.886 16.463 1.00 53.59 100 ASP A CA 1
ATOM 796 C C . ASP A 1 100 ? 13.852 -12.236 15.056 1.00 53.59 100 ASP A C 1
ATOM 798 O O . ASP A 1 100 ? 13.797 -13.369 14.577 1.00 53.59 100 ASP A O 1
ATOM 802 N N . TYR A 1 101 ? 14.345 -11.215 14.346 1.00 53.72 101 TYR A N 1
ATOM 803 C CA . TYR A 1 101 ? 14.772 -11.251 12.931 1.00 53.72 101 TYR A CA 1
ATOM 804 C C . TYR A 1 101 ? 15.958 -12.176 12.602 1.00 53.72 101 TYR A C 1
ATOM 806 O O . TYR A 1 101 ? 16.410 -12.211 11.455 1.00 53.72 101 TYR A O 1
ATOM 814 N N . THR A 1 102 ? 16.532 -12.870 13.584 1.00 51.88 102 THR A N 1
ATOM 815 C CA . THR A 1 102 ? 17.828 -13.539 13.410 1.00 51.88 102 THR A CA 1
ATOM 816 C C . THR A 1 102 ? 17.738 -14.969 12.868 1.00 51.88 102 THR A C 1
ATOM 818 O O . THR A 1 102 ? 18.730 -15.449 12.322 1.00 51.88 102 THR A O 1
ATOM 821 N N . GLU A 1 103 ? 16.567 -15.620 12.908 1.00 44.62 103 GLU A N 1
ATOM 822 C CA . GLU A 1 103 ? 16.398 -17.024 12.477 1.00 44.62 103 GLU A CA 1
ATOM 823 C C . GLU A 1 103 ? 15.046 -17.340 11.791 1.00 44.62 103 GLU A C 1
ATOM 825 O O . GLU A 1 103 ? 14.574 -18.476 11.838 1.00 44.62 103 GLU A O 1
ATOM 830 N N . SER A 1 104 ? 14.374 -16.379 11.148 1.00 50.09 104 SER A N 1
ATOM 831 C CA . SER A 1 104 ? 13.086 -16.673 10.499 1.00 50.09 104 SER A CA 1
ATOM 832 C C . SER A 1 104 ? 13.256 -17.268 9.095 1.00 50.09 104 SER A C 1
ATOM 834 O O . SER A 1 104 ? 13.808 -16.661 8.177 1.00 50.09 104 SER A O 1
ATOM 836 N N . ASP A 1 105 ? 12.753 -18.492 8.929 1.00 51.41 105 ASP A N 1
ATOM 837 C CA . ASP A 1 105 ? 12.586 -19.167 7.643 1.00 51.41 105 ASP A CA 1
ATOM 838 C C . ASP A 1 105 ? 11.844 -18.230 6.658 1.00 51.41 105 ASP A C 1
ATOM 840 O O . ASP A 1 105 ? 10.734 -17.781 6.985 1.00 51.41 105 ASP A O 1
ATOM 844 N N . PRO A 1 106 ? 12.395 -17.923 5.462 1.00 52.22 106 PRO A N 1
ATOM 845 C CA . PRO A 1 106 ? 11.741 -17.075 4.458 1.00 52.22 106 PRO A CA 1
ATOM 846 C C . PRO A 1 106 ? 10.326 -17.557 4.093 1.00 52.22 106 PRO A C 1
ATOM 848 O O . PRO A 1 106 ? 9.492 -16.761 3.653 1.00 52.22 106 PRO A O 1
ATOM 851 N N . VAL A 1 107 ? 10.006 -18.830 4.353 1.00 49.59 107 VAL A N 1
ATOM 852 C CA . VAL A 1 107 ? 8.670 -19.417 4.188 1.00 49.59 107 VAL A CA 1
ATOM 853 C C . VAL A 1 107 ? 7.624 -18.844 5.164 1.00 49.59 107 VAL A C 1
ATOM 855 O O . VAL A 1 107 ? 6.427 -18.965 4.909 1.00 49.59 107 VAL A O 1
ATOM 858 N N . THR A 1 108 ? 8.011 -18.173 6.251 1.00 55.34 108 THR A N 1
ATOM 859 C CA . THR A 1 108 ? 7.064 -17.610 7.241 1.00 55.34 108 THR A CA 1
ATOM 860 C C . THR A 1 108 ? 6.730 -16.124 7.033 1.00 55.34 108 THR A C 1
ATOM 862 O O . THR A 1 108 ? 5.772 -15.614 7.623 1.00 55.34 108 THR A O 1
ATOM 865 N N . MET A 1 109 ? 7.433 -15.444 6.120 1.00 63.78 109 MET A N 1
ATOM 866 C CA . MET A 1 109 ? 7.396 -13.984 5.941 1.00 63.78 109 MET A CA 1
ATOM 867 C C . MET A 1 109 ? 6.515 -13.500 4.771 1.00 63.78 109 MET A C 1
ATOM 869 O O . MET A 1 109 ? 6.780 -12.455 4.184 1.00 63.78 109 MET A O 1
ATOM 873 N N . TYR A 1 110 ? 5.451 -14.223 4.3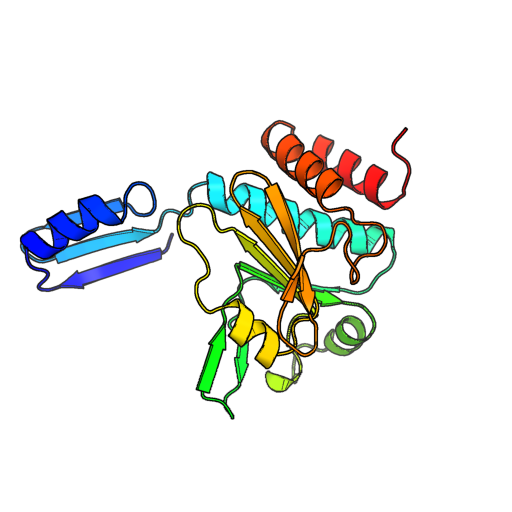97 1.00 76.56 110 TYR A N 1
ATOM 874 C CA . TYR A 1 110 ? 4.550 -13.729 3.341 1.00 76.56 110 TYR A CA 1
ATOM 875 C C . TYR A 1 110 ? 3.690 -12.555 3.837 1.00 76.56 110 TYR A C 1
ATOM 877 O O . TYR A 1 110 ? 3.053 -12.697 4.887 1.00 76.56 110 TYR A O 1
ATOM 885 N N . PRO A 1 111 ? 3.609 -11.441 3.090 1.00 84.69 111 PRO A N 1
ATOM 886 C CA . PRO A 1 111 ? 2.823 -10.279 3.488 1.00 84.69 111 PRO A CA 1
ATOM 887 C C . PRO A 1 111 ? 1.325 -10.599 3.548 1.00 84.69 111 PRO A C 1
ATOM 889 O O . PRO A 1 111 ? 0.784 -11.285 2.678 1.00 84.69 111 PRO A O 1
ATOM 892 N N . ASP A 1 112 ? 0.649 -10.069 4.563 1.00 90.75 112 ASP A N 1
ATOM 893 C CA . ASP A 1 112 ? -0.812 -10.053 4.649 1.00 90.75 112 ASP A CA 1
ATOM 894 C C . ASP A 1 112 ? -1.392 -9.003 3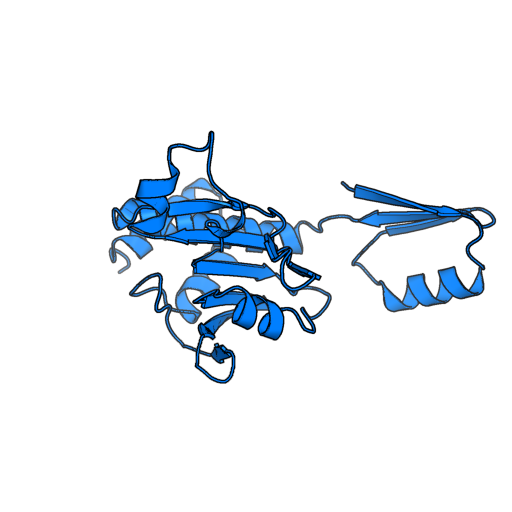.689 1.00 90.75 112 ASP A C 1
ATOM 896 O O . ASP A 1 112 ? -2.386 -9.265 3.006 1.00 90.75 112 ASP A O 1
ATOM 900 N N . LEU A 1 113 ? -0.719 -7.854 3.586 1.00 93.12 113 LEU A N 1
ATOM 901 C CA . LEU A 1 113 ? -1.057 -6.738 2.708 1.00 93.12 113 LEU A CA 1
ATOM 902 C C . LEU A 1 113 ? 0.119 -6.416 1.782 1.00 93.12 113 LEU A C 1
ATOM 904 O O . LEU A 1 113 ? 1.244 -6.241 2.248 1.00 93.12 113 LEU A O 1
ATOM 908 N N . VAL A 1 114 ? -0.139 -6.274 0.482 1.00 92.62 114 VAL A N 1
ATOM 909 C CA . VAL A 1 114 ? 0.847 -5.753 -0.482 1.00 92.62 114 VAL A CA 1
ATOM 910 C C . VAL A 1 114 ? 0.352 -4.483 -1.155 1.00 92.62 114 VAL A C 1
ATOM 912 O O . VAL A 1 114 ? -0.842 -4.327 -1.409 1.00 92.62 114 VAL A O 1
ATOM 915 N N . ILE A 1 115 ? 1.279 -3.589 -1.479 1.00 91.75 115 ILE A N 1
ATOM 916 C CA . ILE A 1 115 ? 1.029 -2.353 -2.218 1.00 91.75 115 ILE A CA 1
ATOM 917 C C . ILE A 1 115 ? 1.656 -2.484 -3.608 1.00 91.75 115 ILE A C 1
ATOM 919 O O . ILE A 1 115 ? 2.788 -2.944 -3.741 1.00 91.75 115 ILE A O 1
ATOM 923 N N . GLU A 1 116 ? 0.915 -2.059 -4.630 1.00 89.50 116 GLU A N 1
ATOM 924 C CA . GLU A 1 116 ? 1.358 -1.976 -6.028 1.00 89.50 116 GLU A CA 1
ATOM 925 C C . GLU A 1 116 ? 0.983 -0.610 -6.613 1.00 89.50 116 GLU A C 1
ATOM 927 O O . GLU A 1 116 ? -0.169 -0.173 -6.515 1.00 89.50 116 GLU A O 1
ATOM 932 N N . VAL A 1 117 ? 1.932 0.068 -7.250 1.00 85.38 117 VAL A N 1
ATOM 933 C CA . VAL A 1 117 ? 1.781 1.406 -7.831 1.00 85.38 117 VAL A CA 1
ATOM 934 C C . VAL A 1 117 ? 1.921 1.328 -9.356 1.00 85.38 117 VAL A C 1
ATOM 936 O O . VAL A 1 117 ? 2.926 1.706 -9.962 1.00 85.38 117 VAL A O 1
ATOM 939 N N . ASP A 1 118 ? 0.834 0.892 -9.997 1.00 77.75 118 ASP A N 1
ATOM 940 C CA . ASP A 1 118 ? 0.695 0.710 -11.448 1.00 77.75 118 ASP A CA 1
ATOM 941 C C . ASP A 1 118 ? 0.460 2.060 -12.166 1.00 77.75 118 ASP A C 1
ATOM 943 O O . ASP A 1 118 ? -0.639 2.361 -12.651 1.00 77.75 118 ASP A O 1
ATOM 947 N N . VAL A 1 119 ? 1.474 2.929 -12.228 1.00 60.69 119 VAL A N 1
ATOM 948 C CA . VAL A 1 119 ? 1.351 4.239 -12.911 1.00 60.69 119 VAL A CA 1
ATOM 949 C C . VAL A 1 119 ? 1.589 4.120 -14.417 1.00 60.69 119 VAL A C 1
ATOM 951 O O . VAL A 1 119 ? 0.986 4.875 -15.179 1.00 60.69 119 VAL A O 1
ATOM 954 N N . THR A 1 120 ? 2.433 3.190 -14.869 1.00 47.41 120 THR A N 1
ATOM 955 C CA . THR A 1 120 ? 2.894 3.182 -16.267 1.00 47.41 120 THR A CA 1
ATOM 956 C C . THR A 1 120 ? 2.878 1.812 -16.948 1.00 47.41 120 THR A C 1
ATOM 958 O O . THR A 1 120 ? 2.743 1.745 -18.169 1.00 47.41 120 THR A O 1
ATOM 961 N N . SER A 1 121 ? 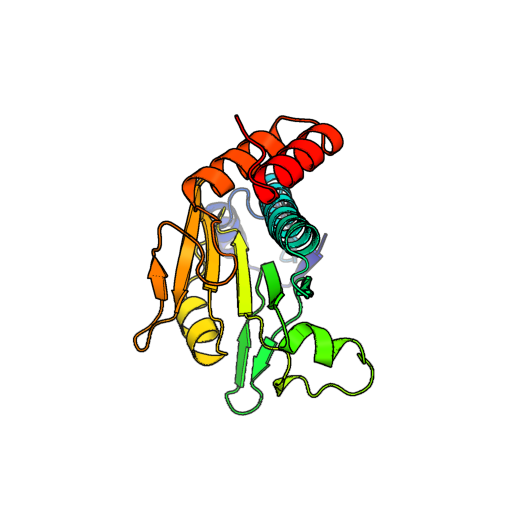2.901 0.716 -16.191 1.00 52.19 121 SER A N 1
ATOM 962 C CA . SER A 1 121 ? 2.685 -0.637 -16.705 1.00 52.19 121 SER A CA 1
ATOM 963 C C . SER A 1 121 ? 1.749 -1.416 -15.770 1.00 52.19 121 SER A C 1
ATOM 965 O O . SER A 1 121 ? 1.825 -1.258 -14.553 1.00 52.19 121 SER A O 1
ATOM 967 N N . PRO A 1 122 ? 0.795 -2.195 -16.310 1.00 56.69 122 PRO A N 1
ATOM 968 C CA . PRO A 1 122 ? -0.054 -3.046 -15.488 1.00 56.69 122 PRO A CA 1
ATOM 969 C C . PRO A 1 122 ? 0.769 -4.182 -14.873 1.00 56.69 122 PRO A C 1
ATOM 971 O O . PRO A 1 122 ? 1.567 -4.811 -15.569 1.00 56.69 122 PRO A O 1
ATOM 974 N N . SER A 1 123 ? 0.503 -4.499 -13.605 1.00 58.19 123 SER A N 1
ATOM 975 C CA . SER A 1 123 ? 1.034 -5.672 -12.896 1.00 58.19 123 SER A CA 1
ATOM 976 C C . SER A 1 123 ? 0.474 -6.997 -13.449 1.00 58.19 123 SER A C 1
ATOM 978 O O . SER A 1 123 ? -0.242 -7.735 -12.769 1.00 58.19 123 SER A O 1
ATOM 980 N N . VAL A 1 124 ? 0.741 -7.309 -14.721 1.00 57.38 124 VAL A N 1
ATOM 981 C CA . VAL A 1 124 ? 0.216 -8.509 -15.391 1.00 57.38 124 VAL A CA 1
ATOM 982 C C . VAL A 1 124 ? 0.799 -9.763 -14.737 1.00 57.38 124 VAL A C 1
ATOM 984 O O . VAL A 1 124 ? 2.009 -9.951 -14.695 1.00 57.38 124 VAL A O 1
ATOM 987 N N . GLY A 1 125 ? -0.073 -10.638 -14.230 1.00 66.25 125 GLY A N 1
ATOM 988 C CA . GLY A 1 125 ? 0.302 -11.944 -13.674 1.00 66.25 125 GLY A CA 1
ATOM 989 C C . GLY A 1 125 ? 0.682 -11.958 -12.188 1.00 66.25 125 GLY A C 1
ATOM 990 O O . GLY A 1 125 ? 0.694 -13.039 -11.598 1.00 66.25 125 GLY A O 1
ATOM 991 N N . LYS A 1 126 ? 0.904 -10.797 -11.549 1.00 75.88 126 LYS A N 1
ATOM 992 C CA . LYS A 1 126 ? 1.240 -10.731 -10.113 1.00 75.88 126 LYS A CA 1
ATOM 993 C C . LYS A 1 126 ? 0.093 -11.201 -9.209 1.00 75.88 126 LYS A C 1
ATOM 995 O O . LYS A 1 126 ? 0.343 -11.844 -8.198 1.00 75.88 126 LYS A O 1
ATOM 1000 N N . ASP A 1 127 ? -1.162 -10.979 -9.600 1.00 84.81 127 ASP A N 1
ATOM 1001 C CA . ASP A 1 127 ? -2.334 -11.346 -8.783 1.00 84.81 127 ASP A CA 1
ATOM 1002 C C . ASP A 1 127 ? -2.412 -12.856 -8.526 1.00 84.81 127 ASP A C 1
ATOM 1004 O O . ASP A 1 127 ? -2.613 -13.293 -7.396 1.00 84.81 127 ASP A O 1
ATOM 1008 N N . SER A 1 128 ? -2.192 -13.677 -9.557 1.00 83.50 128 SER A N 1
ATOM 1009 C CA . SER A 1 128 ? -2.182 -15.141 -9.405 1.00 83.50 128 SER A CA 1
ATOM 1010 C C . SER A 1 128 ? -1.040 -15.611 -8.503 1.00 83.50 128 SER A C 1
ATOM 1012 O O . SER A 1 128 ? -1.165 -16.606 -7.785 1.00 83.50 128 SER A O 1
ATOM 1014 N N . LEU A 1 129 ? 0.083 -14.899 -8.546 1.00 80.00 129 LEU A N 1
ATOM 1015 C CA . LEU A 1 129 ? 1.252 -15.198 -7.743 1.00 80.00 129 LEU A CA 1
ATOM 1016 C C . LEU A 1 129 ? 1.017 -14.818 -6.277 1.00 80.00 129 LEU A C 1
ATOM 1018 O O . LEU A 1 129 ? 1.185 -15.665 -5.406 1.00 80.00 129 LEU A O 1
ATOM 1022 N N . TYR A 1 130 ? 0.508 -13.618 -5.997 1.00 86.00 130 TYR A N 1
ATOM 1023 C CA . TYR A 1 130 ? 0.091 -13.206 -4.653 1.00 86.00 130 TYR A CA 1
ATOM 1024 C C . TYR A 1 130 ? -0.974 -14.123 -4.060 1.00 86.00 130 TYR A C 1
ATOM 1026 O O . TYR A 1 130 ? -0.894 -14.490 -2.885 1.00 86.00 130 TYR A O 1
ATOM 1034 N N . HIS A 1 131 ? -1.914 -14.589 -4.884 1.00 87.62 131 HIS A N 1
ATOM 1035 C CA . HIS A 1 131 ? -2.908 -15.573 -4.466 1.00 87.62 131 HIS A CA 1
ATOM 1036 C C . HIS A 1 131 ? -2.256 -16.893 -4.044 1.00 87.62 131 HIS A C 1
ATOM 1038 O O . HIS A 1 131 ? -2.629 -17.465 -3.021 1.00 87.62 131 HIS A O 1
ATOM 1044 N N . THR A 1 132 ? -1.241 -17.345 -4.783 1.00 82.56 132 THR A N 1
ATOM 1045 C CA . THR A 1 132 ? -0.487 -18.570 -4.476 1.00 82.56 132 THR A CA 1
ATOM 1046 C C . THR A 1 132 ? 0.400 -18.409 -3.238 1.00 82.56 132 THR A C 1
ATOM 1048 O O . THR A 1 132 ? 0.541 -19.352 -2.454 1.00 82.56 132 THR A O 1
ATOM 1051 N N . LEU A 1 133 ? 0.985 -17.223 -3.048 1.00 78.69 133 LEU A N 1
ATOM 1052 C CA . LEU A 1 133 ? 1.843 -16.890 -1.907 1.00 78.69 133 LEU A CA 1
ATOM 1053 C C . LEU A 1 133 ? 1.053 -16.738 -0.606 1.00 78.69 133 LEU A C 1
ATOM 1055 O O . LEU A 1 133 ? 1.589 -17.028 0.460 1.00 78.69 133 LEU A O 1
ATOM 1059 N N . GLY A 1 134 ? -0.229 -16.396 -0.700 1.00 86.31 134 GLY A N 1
ATOM 1060 C CA . GLY A 1 134 ? -1.135 -16.351 0.439 1.00 86.31 134 GLY A CA 1
ATOM 1061 C C . GLY A 1 134 ? -1.566 -14.951 0.865 1.00 86.31 134 GLY A C 1
ATOM 1062 O O . GLY A 1 134 ? -2.215 -14.829 1.899 1.00 86.31 134 GLY A O 1
ATOM 1063 N N . VAL A 1 135 ? -1.236 -13.929 0.074 1.00 90.06 135 VAL A N 1
ATOM 1064 C CA . VAL A 1 135 ? -1.522 -12.518 0.365 1.00 90.06 135 VAL A CA 1
ATOM 1065 C C . VAL A 1 135 ? -3.021 -12.304 0.542 1.00 90.06 135 VAL A C 1
ATOM 1067 O O . VAL A 1 135 ? -3.803 -12.712 -0.316 1.00 90.06 135 VAL A O 1
ATOM 1070 N N . GLN A 1 136 ? -3.434 -11.672 1.639 1.00 93.50 136 GLN A N 1
ATOM 1071 C CA . GLN A 1 136 ? -4.854 -11.499 1.959 1.00 93.50 136 GLN A CA 1
ATOM 1072 C C . GLN A 1 136 ? -5.467 -10.312 1.223 1.00 93.50 136 GLN A C 1
ATOM 1074 O O . GLN A 1 136 ? -6.625 -10.377 0.794 1.00 93.50 136 GLN A O 1
ATOM 1079 N N . GLU A 1 137 ? -4.694 -9.244 1.040 1.00 95.38 137 GLU A N 1
ATOM 1080 C CA . GLU A 1 137 ? -5.165 -8.023 0.403 1.00 95.38 137 GLU A CA 1
ATOM 1081 C C . GLU A 1 137 ? -4.082 -7.354 -0.457 1.00 95.38 137 GLU A C 1
ATOM 1083 O O . GLU A 1 137 ? -2.905 -7.328 -0.102 1.00 95.38 137 GLU A O 1
ATOM 1088 N N . ILE A 1 138 ? -4.488 -6.807 -1.604 1.00 94.75 138 ILE A N 1
ATOM 1089 C CA . ILE A 1 138 ? -3.647 -5.997 -2.491 1.00 94.75 138 ILE A CA 1
ATOM 1090 C C . ILE A 1 138 ? -4.230 -4.587 -2.542 1.00 94.75 138 ILE A C 1
ATOM 1092 O O . ILE A 1 138 ? -5.397 -4.391 -2.892 1.00 94.75 138 ILE A O 1
ATOM 1096 N N . TRP A 1 139 ? -3.400 -3.597 -2.248 1.00 95.44 139 TRP A N 1
ATOM 1097 C CA . TRP A 1 139 ? -3.674 -2.179 -2.435 1.00 95.44 139 TRP A CA 1
ATOM 1098 C C . TRP A 1 139 ? -3.023 -1.712 -3.730 1.00 95.44 139 TRP A C 1
ATOM 1100 O O . TRP A 1 139 ? -1.818 -1.483 -3.800 1.00 95.44 139 TRP A O 1
ATOM 1110 N N . ARG A 1 140 ? -3.834 -1.582 -4.781 1.00 93.00 140 ARG A N 1
ATOM 1111 C CA . ARG A 1 140 ? -3.373 -1.192 -6.116 1.00 93.00 140 ARG A CA 1
ATOM 1112 C C . ARG A 1 140 ? -3.688 0.271 -6.388 1.00 93.00 140 ARG A C 1
ATOM 1114 O O . ARG A 1 140 ? -4.852 0.649 -6.529 1.00 93.00 140 ARG A O 1
ATOM 1121 N N . TRP A 1 141 ? -2.656 1.094 -6.507 1.00 91.31 141 TRP A N 1
ATOM 1122 C CA . TRP A 1 141 ? -2.771 2.484 -6.926 1.00 91.31 141 TRP A CA 1
ATOM 1123 C C . TRP A 1 141 ? -2.655 2.599 -8.442 1.00 91.31 141 TRP A C 1
ATOM 1125 O O . TRP A 1 141 ? -1.599 2.341 -9.014 1.00 91.31 141 TRP A O 1
ATOM 1135 N N . ARG A 1 142 ? -3.730 3.030 -9.107 1.00 86.88 142 ARG A N 1
ATOM 1136 C CA . ARG A 1 142 ? -3.752 3.211 -10.562 1.00 86.88 142 ARG A CA 1
ATOM 1137 C C . ARG A 1 142 ? -4.600 4.410 -10.949 1.00 86.88 142 ARG A C 1
ATOM 1139 O O . ARG A 1 142 ? -5.723 4.564 -10.481 1.00 86.88 142 ARG A O 1
ATOM 1146 N N . GLY A 1 143 ? -4.075 5.257 -11.837 1.00 82.56 143 GLY A N 1
ATOM 1147 C CA . GLY A 1 143 ? -4.829 6.396 -12.371 1.00 82.56 143 GLY A CA 1
ATOM 1148 C C . GLY A 1 143 ? -5.352 7.344 -11.286 1.00 82.56 143 GLY A C 1
ATOM 1149 O O . GLY A 1 143 ? -6.495 7.780 -11.368 1.00 82.56 143 GLY A O 1
ATOM 1150 N N . ALA A 1 144 ? -4.529 7.626 -10.268 1.00 87.19 144 ALA A N 1
ATOM 1151 C CA . ALA A 1 144 ? -4.879 8.476 -9.124 1.00 87.19 144 ALA A CA 1
ATOM 1152 C C . ALA A 1 144 ? -6.025 7.934 -8.240 1.00 87.19 144 ALA A C 1
ATOM 1154 O O . ALA A 1 144 ? -6.704 8.706 -7.565 1.00 87.19 144 ALA A O 1
ATOM 1155 N N . LYS A 1 145 ? -6.234 6.611 -8.241 1.00 90.94 145 LYS A N 1
ATOM 1156 C CA . LYS A 1 145 ? -7.240 5.922 -7.433 1.00 90.94 145 LYS A CA 1
ATOM 1157 C C . LYS A 1 145 ? -6.654 4.674 -6.778 1.00 90.94 145 LYS A C 1
ATOM 1159 O O . LYS A 1 145 ? -5.937 3.914 -7.431 1.00 90.94 145 LYS A O 1
ATOM 1164 N N . LEU A 1 146 ? -7.015 4.440 -5.518 1.00 94.81 146 LEU A N 1
ATOM 1165 C CA . LEU A 1 146 ? -6.735 3.189 -4.824 1.00 94.81 146 LEU A CA 1
ATOM 1166 C C . LEU A 1 146 ? -7.835 2.158 -5.109 1.00 94.81 146 LEU A C 1
ATOM 1168 O O . LEU A 1 146 ? -9.030 2.448 -5.013 1.00 94.81 146 LEU A O 1
ATOM 1172 N N . GLN A 1 147 ? -7.424 0.941 -5.443 1.00 95.12 147 GLN A N 1
ATOM 1173 C CA . GLN A 1 147 ? -8.267 -0.246 -5.476 1.00 95.12 147 GLN A CA 1
ATOM 1174 C C . GLN A 1 147 ? -7.821 -1.192 -4.367 1.00 95.12 147 GLN A C 1
ATOM 1176 O O . GLN A 1 147 ? -6.653 -1.571 -4.310 1.00 95.12 147 GLN A O 1
ATOM 1181 N N . ILE A 1 148 ? -8.762 -1.589 -3.517 1.00 96.50 148 ILE A N 1
ATOM 1182 C CA . ILE A 1 148 ? -8.549 -2.627 -2.514 1.00 96.50 148 ILE A CA 1
ATOM 1183 C C . ILE A 1 148 ? -9.040 -3.938 -3.113 1.00 96.50 148 ILE A C 1
ATOM 1185 O O . ILE A 1 148 ? -10.200 -4.037 -3.516 1.00 96.50 148 ILE A O 1
ATOM 1189 N N . LEU A 1 149 ? -8.164 -4.931 -3.206 1.00 95.56 149 LEU A N 1
ATOM 1190 C CA . LEU A 1 149 ? -8.465 -6.244 -3.760 1.00 95.56 149 LEU A CA 1
ATOM 1191 C C . LEU A 1 149 ? -8.280 -7.293 -2.664 1.00 95.56 149 LEU A C 1
ATOM 1193 O O . LEU A 1 149 ? -7.167 -7.508 -2.198 1.00 95.56 149 LEU A O 1
ATOM 1197 N N . SER A 1 150 ? -9.352 -7.967 -2.265 1.00 94.94 150 SER A N 1
ATOM 1198 C CA . SER A 1 150 ? -9.318 -8.994 -1.220 1.00 94.94 150 SER A CA 1
ATOM 1199 C C . SER A 1 150 ? -9.272 -10.390 -1.822 1.00 94.94 150 SER A C 1
ATOM 1201 O O . SER A 1 150 ? -9.940 -10.673 -2.823 1.00 94.94 150 SER A O 1
ATOM 1203 N N . ARG A 1 151 ? -8.484 -11.269 -1.202 1.00 94.44 151 ARG A N 1
ATOM 1204 C CA . ARG A 1 151 ? -8.356 -12.666 -1.600 1.00 94.44 151 ARG A CA 1
ATOM 1205 C C . ARG A 1 151 ? -9.659 -13.437 -1.388 1.00 94.44 151 ARG A C 1
ATOM 1207 O O . ARG A 1 151 ? -10.376 -13.273 -0.403 1.00 94.44 151 ARG A O 1
ATOM 1214 N N . THR A 1 152 ? -9.934 -14.317 -2.337 1.00 93.19 152 THR A N 1
ATOM 1215 C CA . THR A 1 152 ? -11.018 -15.304 -2.363 1.00 93.19 152 THR A CA 1
ATOM 1216 C C . THR A 1 152 ? -10.445 -16.652 -2.798 1.00 93.19 152 THR A C 1
ATOM 1218 O O . THR A 1 152 ? -9.278 -16.736 -3.182 1.00 93.19 152 THR A O 1
ATOM 1221 N N . GLU A 1 153 ? -11.248 -17.714 -2.805 1.00 89.31 153 GLU A N 1
ATOM 1222 C CA . GLU A 1 153 ? -10.804 -19.020 -3.312 1.00 89.31 153 GLU A CA 1
ATOM 1223 C C . GLU A 1 153 ? -10.367 -18.967 -4.786 1.00 89.31 153 GLU A C 1
ATOM 1225 O O . GLU A 1 153 ? -9.387 -19.605 -5.159 1.00 89.31 153 GLU A O 1
ATOM 1230 N N . ALA A 1 154 ? -11.043 -18.157 -5.608 1.00 89.00 154 ALA A N 1
ATOM 1231 C CA . ALA A 1 154 ? -10.836 -18.100 -7.057 1.00 89.00 154 ALA A CA 1
ATOM 1232 C C . ALA A 1 154 ? -9.850 -17.011 -7.526 1.00 89.00 154 ALA A C 1
ATOM 1234 O O . ALA A 1 154 ? -9.601 -16.893 -8.724 1.00 89.00 154 ALA A O 1
ATOM 1235 N N . GLY A 1 155 ? -9.313 -16.190 -6.618 1.00 90.44 155 GLY A N 1
ATOM 1236 C CA . GLY A 1 155 ? -8.455 -15.054 -6.967 1.00 90.44 155 GLY A CA 1
ATOM 1237 C C . GLY A 1 155 ? -8.724 -13.843 -6.083 1.00 90.44 155 GLY A C 1
ATOM 1238 O O . GLY A 1 155 ? -9.001 -13.993 -4.895 1.00 90.44 155 GLY A O 1
ATOM 1239 N N . PHE A 1 156 ? -8.675 -12.644 -6.659 1.00 93.25 156 PHE A N 1
ATOM 1240 C CA . PHE A 1 156 ? -8.923 -11.390 -5.948 1.00 93.25 156 PHE A CA 1
ATOM 1241 C C . PHE A 1 156 ? -10.188 -10.686 -6.446 1.00 93.25 156 PHE A C 1
ATOM 1243 O O . PHE A 1 156 ? -10.472 -10.679 -7.644 1.00 93.25 156 PHE A O 1
ATOM 1250 N N . VAL A 1 157 ? -10.927 -10.059 -5.529 1.00 94.31 157 VAL A N 1
ATOM 1251 C CA . VAL A 1 157 ? -12.122 -9.254 -5.835 1.00 94.31 157 VAL A CA 1
ATOM 1252 C C . VAL A 1 157 ? -11.998 -7.857 -5.240 1.00 94.31 157 VAL A C 1
ATOM 1254 O O . VAL A 1 157 ? -11.461 -7.687 -4.148 1.00 94.31 157 VAL A O 1
ATOM 1257 N N . ALA A 1 158 ? -12.501 -6.849 -5.953 1.00 95.31 158 ALA A N 1
ATOM 1258 C CA . ALA A 1 158 ? -12.454 -5.470 -5.484 1.00 95.31 158 ALA A CA 1
ATOM 1259 C C . ALA A 1 158 ? -13.439 -5.224 -4.334 1.00 95.31 158 ALA A C 1
ATOM 1261 O O . ALA A 1 158 ? -14.602 -5.621 -4.415 1.00 95.31 158 ALA A O 1
ATOM 1262 N N . LEU A 1 159 ? -12.978 -4.520 -3.301 1.00 95.56 159 LEU A N 1
ATOM 1263 C CA . LEU A 1 159 ? -13.770 -4.067 -2.163 1.00 95.56 159 LEU A CA 1
ATOM 1264 C C . LEU A 1 159 ? -13.760 -2.541 -2.054 1.00 95.56 159 LEU A C 1
ATOM 1266 O O . LEU A 1 159 ? -12.876 -1.855 -2.570 1.00 95.56 159 LEU A O 1
ATOM 1270 N N . THR A 1 160 ? -14.763 -2.012 -1.357 1.00 96.19 160 THR A N 1
ATOM 1271 C CA . THR A 1 160 ? -14.849 -0.589 -1.006 1.00 96.19 160 THR A CA 1
ATOM 1272 C C . THR A 1 160 ? -14.100 -0.254 0.281 1.00 96.19 160 THR A C 1
ATOM 1274 O O . THR A 1 160 ? -13.755 0.906 0.476 1.00 96.19 160 THR A O 1
ATOM 1277 N N . SER A 1 161 ? -13.824 -1.247 1.129 1.00 96.06 161 SER A N 1
ATOM 1278 C CA . SER A 1 161 ? -13.106 -1.105 2.397 1.00 96.06 161 SER A CA 1
ATOM 1279 C C . SER A 1 161 ? -12.171 -2.291 2.625 1.00 96.06 161 SER A C 1
ATOM 1281 O O . SER A 1 161 ? -12.438 -3.391 2.127 1.00 96.06 161 SER A O 1
ATOM 1283 N N . SER A 1 162 ? -11.072 -2.047 3.334 1.00 96.38 162 SER A N 1
ATOM 1284 C CA . SER A 1 162 ? -10.087 -3.060 3.704 1.00 96.38 162 SER A CA 1
ATOM 1285 C C . SER A 1 162 ? -10.663 -4.058 4.706 1.00 96.38 162 SER A C 1
ATOM 1287 O O . SER A 1 162 ? -11.414 -3.695 5.613 1.00 96.38 162 SER A O 1
ATOM 1289 N N . LYS A 1 163 ? -10.296 -5.332 4.545 1.00 94.38 163 LYS A N 1
ATOM 1290 C CA . LYS A 1 163 ? -10.551 -6.378 5.546 1.00 94.38 163 LYS A CA 1
ATOM 1291 C C . LYS A 1 163 ? -9.418 -6.524 6.552 1.00 94.38 163 LYS A C 1
ATOM 1293 O O . LYS A 1 163 ? -9.647 -7.083 7.618 1.00 94.38 163 LYS A O 1
ATOM 1298 N N . VAL A 1 164 ? -8.207 -6.105 6.185 1.00 93.81 164 VAL A N 1
ATOM 1299 C CA . VAL A 1 164 ? -7.019 -6.231 7.042 1.00 93.81 164 VAL A CA 1
ATOM 1300 C C . VAL A 1 164 ? -6.798 -4.989 7.906 1.00 93.81 164 VAL A C 1
ATOM 1302 O O . VAL A 1 164 ? -6.237 -5.116 8.986 1.00 93.81 164 VAL A O 1
ATOM 1305 N N . LEU A 1 165 ? -7.294 -3.823 7.473 1.00 94.00 165 LEU A N 1
ATOM 1306 C CA . LEU A 1 165 ? -7.339 -2.571 8.234 1.00 94.00 165 LEU A CA 1
ATOM 1307 C C . LEU A 1 165 ? -8.799 -2.089 8.333 1.00 94.00 165 LEU A C 1
ATOM 1309 O O . LEU A 1 165 ? -9.302 -1.384 7.458 1.00 94.00 165 LEU A O 1
ATOM 1313 N N . GLU A 1 166 ? -9.519 -2.526 9.367 1.00 91.25 166 GLU A N 1
ATOM 1314 C CA . GLU A 1 166 ? -10.964 -2.290 9.493 1.00 91.25 166 GLU A CA 1
ATOM 1315 C C . GLU A 1 166 ? -11.316 -0.791 9.535 1.00 91.25 166 GLU A C 1
ATOM 1317 O O . GLU A 1 166 ? -10.781 -0.031 10.331 1.00 91.25 166 GLU A O 1
ATOM 1322 N N . GLY A 1 167 ? -12.236 -0.354 8.669 1.00 88.44 167 GLY A N 1
ATOM 1323 C CA . GLY A 1 167 ? -12.599 1.064 8.524 1.00 88.44 167 GLY A CA 1
ATOM 1324 C C . GLY A 1 167 ? -11.783 1.816 7.466 1.00 88.44 167 GLY A C 1
ATOM 1325 O O . GLY A 1 167 ? -12.102 2.962 7.143 1.00 88.44 167 GLY A O 1
ATOM 1326 N N . ALA A 1 168 ? -10.784 1.173 6.851 1.00 94.69 168 ALA A N 1
ATOM 1327 C CA . ALA A 1 168 ? -9.999 1.781 5.786 1.00 94.69 168 ALA A CA 1
ATOM 1328 C C . ALA A 1 168 ? -10.704 1.720 4.419 1.00 94.69 168 ALA A C 1
ATOM 1330 O O . ALA A 1 168 ? -10.526 0.795 3.625 1.00 94.69 168 ALA A O 1
ATOM 1331 N N . GLU A 1 169 ? -11.515 2.741 4.132 1.00 96.50 169 GLU A N 1
ATOM 1332 C CA . GLU A 1 169 ? -12.259 2.860 2.876 1.00 96.50 169 GLU A CA 1
ATOM 1333 C C . GLU A 1 169 ? -11.386 3.313 1.696 1.00 96.50 169 GLU A C 1
ATOM 1335 O O . GLU A 1 169 ? -10.688 4.327 1.757 1.00 96.50 169 GLU A O 1
ATOM 1340 N N . ALA A 1 170 ? -11.505 2.629 0.555 1.00 96.12 170 ALA A N 1
ATOM 1341 C CA . ALA A 1 170 ? -10.713 2.899 -0.647 1.00 96.12 170 ALA A CA 1
ATOM 1342 C C . ALA A 1 170 ? -10.858 4.347 -1.152 1.00 96.12 170 ALA A C 1
ATOM 1344 O O . ALA A 1 170 ? -9.891 4.941 -1.636 1.00 96.12 170 ALA A O 1
ATOM 1345 N N . ILE A 1 171 ? -12.061 4.925 -1.040 1.00 96.06 171 ILE A N 1
ATOM 1346 C CA . ILE A 1 171 ? -12.329 6.317 -1.432 1.00 96.06 171 ILE A CA 1
ATOM 1347 C C . ILE A 1 171 ? -11.576 7.276 -0.507 1.00 96.06 171 ILE A C 1
ATOM 1349 O O . ILE A 1 171 ? -10.840 8.133 -0.995 1.00 96.06 171 ILE A O 1
ATOM 1353 N N . ARG A 1 172 ? -11.685 7.087 0.811 1.00 95.94 172 ARG A N 1
ATOM 1354 C CA . ARG A 1 172 ? -11.033 7.950 1.800 1.00 95.94 172 ARG A CA 1
ATOM 1355 C C . ARG A 1 172 ? -9.510 7.873 1.709 1.00 95.94 172 ARG A C 1
ATOM 1357 O O . ARG A 1 172 ? -8.841 8.902 1.650 1.00 95.94 172 ARG A O 1
ATOM 1364 N N . LEU A 1 173 ? -8.962 6.665 1.596 1.00 96.56 173 LEU A N 1
ATOM 1365 C CA . LEU A 1 173 ? -7.529 6.455 1.377 1.00 96.56 173 LEU A CA 1
ATOM 1366 C C . LEU A 1 173 ? -7.050 7.133 0.087 1.00 96.56 173 LEU A C 1
ATOM 1368 O O . LEU A 1 173 ? -5.984 7.747 0.067 1.00 96.56 173 LEU A O 1
ATOM 1372 N N . THR A 1 174 ? -7.855 7.084 -0.981 1.00 95.75 174 THR A N 1
ATOM 1373 C CA . THR A 1 174 ? -7.544 7.798 -2.227 1.00 95.75 174 THR A CA 1
ATOM 1374 C C . THR A 1 174 ? -7.418 9.299 -1.996 1.00 95.75 174 THR A C 1
ATOM 1376 O O . THR A 1 174 ? -6.439 9.910 -2.427 1.00 95.75 174 THR A O 1
ATOM 1379 N N . GLU A 1 175 ? -8.374 9.903 -1.296 1.00 95.06 175 GLU A N 1
ATOM 1380 C CA . GLU A 1 175 ? -8.347 11.332 -0.979 1.00 95.06 175 GLU A CA 1
ATOM 1381 C C . GLU A 1 175 ? -7.122 11.715 -0.147 1.00 95.06 175 GLU A C 1
ATOM 1383 O O . GLU A 1 175 ? -6.450 12.694 -0.479 1.00 95.06 175 GLU A O 1
ATOM 1388 N N . LEU A 1 176 ? -6.796 10.926 0.881 1.00 95.75 176 LEU A N 1
ATOM 1389 C CA . LEU A 1 176 ? -5.631 11.156 1.736 1.00 95.75 176 LEU A CA 1
ATOM 1390 C C . LEU A 1 176 ? -4.326 11.110 0.934 1.00 95.75 176 LEU A C 1
ATOM 1392 O O . LEU A 1 176 ? -3.481 11.991 1.101 1.00 95.75 176 LEU A O 1
ATOM 1396 N N . VAL A 1 177 ? -4.164 10.156 0.012 1.00 94.38 177 VAL A N 1
ATOM 1397 C CA . VAL A 1 177 ? -2.983 10.107 -0.870 1.00 94.38 177 VAL A CA 1
ATOM 1398 C C . VAL A 1 177 ? -2.922 11.340 -1.778 1.00 94.38 177 VAL A C 1
ATOM 1400 O O . VAL A 1 177 ? -1.869 11.970 -1.898 1.00 94.38 177 VAL A O 1
ATOM 1403 N N . LEU A 1 178 ? -4.038 11.747 -2.391 1.00 91.94 178 LEU A N 1
ATOM 1404 C CA . LEU A 1 178 ? -4.070 12.930 -3.264 1.00 91.94 178 LEU A CA 1
ATOM 1405 C C . LEU A 1 178 ? -3.809 14.240 -2.509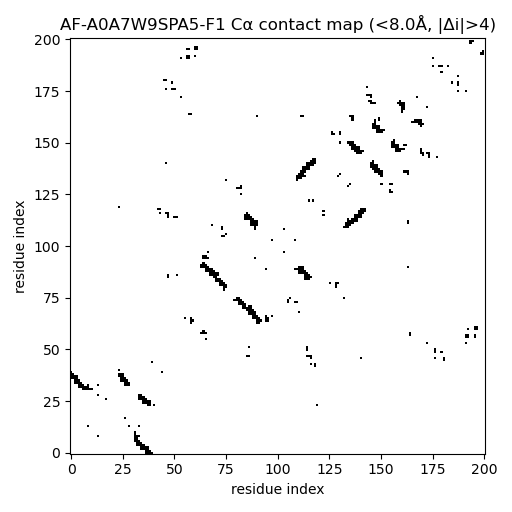 1.00 91.94 178 LEU A C 1
ATOM 1407 O O . LEU A 1 178 ? -3.232 15.172 -3.075 1.00 91.94 178 LEU A O 1
ATOM 1411 N N . GLN A 1 179 ? -4.223 14.327 -1.246 1.00 91.50 179 GLN A N 1
ATOM 1412 C CA . GLN A 1 179 ? -3.932 15.458 -0.365 1.00 91.50 179 GLN A CA 1
ATOM 1413 C C . GLN A 1 179 ? -2.452 15.483 0.024 1.00 91.50 179 GLN A C 1
ATOM 1415 O O . GLN A 1 179 ? -1.817 16.532 -0.090 1.00 91.50 179 GLN A O 1
ATOM 1420 N N . GLY A 1 180 ? -1.866 14.328 0.356 1.00 89.75 180 GLY A N 1
ATOM 1421 C CA . GLY A 1 180 ? -0.445 14.197 0.694 1.00 89.75 180 GLY A CA 1
ATOM 1422 C C . GLY A 1 180 ? 0.509 14.633 -0.416 1.00 89.75 180 GLY A C 1
ATOM 1423 O O . GLY A 1 180 ? 1.611 15.094 -0.135 1.00 89.75 180 GLY A O 1
ATOM 1424 N N . GLN A 1 181 ? 0.066 14.590 -1.674 1.00 85.31 181 GLN A N 1
ATOM 1425 C CA . GLN A 1 181 ? 0.813 15.123 -2.819 1.00 85.31 181 GLN A CA 1
ATOM 1426 C C . GLN A 1 181 ? 0.805 16.661 -2.914 1.00 85.31 181 GLN A C 1
ATOM 1428 O O . GLN A 1 181 ? 1.573 17.228 -3.690 1.00 85.31 181 GLN A O 1
ATOM 1433 N N . LYS A 1 182 ? -0.075 17.343 -2.171 1.00 86.06 182 LYS A N 1
ATOM 1434 C CA . LYS A 1 182 ? -0.318 18.797 -2.258 1.00 86.06 182 LYS A CA 1
ATOM 1435 C C . LYS A 1 182 ? -0.038 19.546 -0.955 1.00 86.06 182 LYS A C 1
ATOM 1437 O O . LYS A 1 182 ? 0.018 20.773 -0.962 1.00 86.06 182 LYS A O 1
ATOM 1442 N N . THR A 1 183 ? 0.111 18.837 0.158 1.00 84.62 183 THR A N 1
ATOM 1443 C CA . THR A 1 183 ? 0.330 19.416 1.490 1.00 84.62 183 THR A CA 1
ATOM 1444 C C . THR A 1 183 ? 1.726 19.104 2.017 1.00 84.62 183 THR A C 1
ATOM 1446 O O . THR A 1 183 ? 2.397 18.191 1.545 1.00 84.62 183 THR A O 1
ATOM 1449 N N . THR A 1 184 ? 2.175 19.836 3.039 1.00 88.94 184 THR A N 1
ATOM 1450 C CA . THR A 1 184 ? 3.428 19.489 3.721 1.00 88.94 184 THR A CA 1
ATOM 1451 C C . THR A 1 184 ? 3.296 18.146 4.438 1.00 88.94 184 THR A C 1
ATOM 1453 O O . THR A 1 184 ? 2.224 17.796 4.935 1.00 88.94 184 THR A O 1
ATOM 1456 N N . GLN A 1 185 ? 4.403 17.408 4.549 1.00 86.31 185 GLN A N 1
ATOM 1457 C CA . GLN A 1 185 ? 4.404 16.082 5.171 1.00 86.31 185 GLN A CA 1
ATOM 1458 C C . GLN A 1 185 ? 3.890 16.117 6.620 1.00 86.31 185 GLN A C 1
ATOM 1460 O O . GLN A 1 185 ? 3.148 15.234 7.028 1.00 86.31 185 GLN A O 1
ATOM 1465 N N . ILE A 1 186 ? 4.222 17.158 7.393 1.00 90.81 186 ILE A N 1
ATOM 1466 C CA . ILE A 1 186 ? 3.753 17.305 8.781 1.00 90.81 186 ILE A CA 1
ATOM 1467 C C . ILE A 1 186 ? 2.235 17.508 8.840 1.00 90.81 186 ILE A C 1
ATOM 1469 O O . ILE A 1 186 ? 1.573 16.885 9.668 1.00 90.81 186 ILE A O 1
ATOM 1473 N N . ALA A 1 187 ? 1.679 18.375 7.987 1.00 91.31 187 ALA A N 1
ATOM 1474 C CA . ALA A 1 187 ? 0.239 18.624 7.959 1.00 91.31 187 ALA A CA 1
ATOM 1475 C C . ALA A 1 187 ? -0.527 17.362 7.542 1.00 91.31 187 ALA A C 1
ATOM 1477 O O . ALA A 1 187 ? -1.490 16.982 8.203 1.00 91.31 187 ALA A O 1
ATOM 1478 N N . TRP A 1 188 ? -0.031 16.673 6.514 1.00 94.88 188 TRP A N 1
ATOM 1479 C CA . TRP A 1 188 ? -0.603 15.418 6.046 1.00 94.88 188 TRP A CA 1
ATOM 1480 C C . TRP A 1 188 ? -0.576 14.322 7.117 1.00 94.88 188 TRP A C 1
ATOM 1482 O O . TRP A 1 188 ? -1.597 13.705 7.388 1.00 94.88 188 TRP A O 1
ATOM 1492 N N . ARG A 1 189 ? 0.558 14.127 7.806 1.00 94.69 189 ARG A N 1
ATOM 1493 C CA . ARG A 1 189 ? 0.678 13.139 8.895 1.00 94.69 189 ARG A CA 1
ATOM 1494 C C . ARG A 1 189 ? -0.334 13.377 10.015 1.00 94.69 189 ARG A C 1
ATOM 1496 O O . ARG A 1 189 ? -0.906 12.424 10.530 1.00 94.69 189 ARG A O 1
ATOM 1503 N N . LYS A 1 190 ? -0.570 14.640 10.388 1.00 94.12 190 LYS A N 1
ATOM 1504 C CA . LYS A 1 190 ? -1.597 14.989 11.385 1.00 94.12 190 LYS A CA 1
ATOM 1505 C C . LYS A 1 190 ? -2.995 14.608 10.910 1.00 94.12 190 LYS A C 1
ATOM 1507 O O . LYS A 1 190 ? -3.763 14.072 11.697 1.00 94.12 190 LYS A O 1
ATOM 1512 N N . GLN A 1 191 ? -3.298 14.867 9.641 1.00 94.00 191 GLN A N 1
ATOM 1513 C CA . GLN A 1 191 ? -4.579 14.512 9.045 1.00 94.00 191 GLN A CA 1
ATOM 1514 C C . GLN A 1 191 ? -4.790 1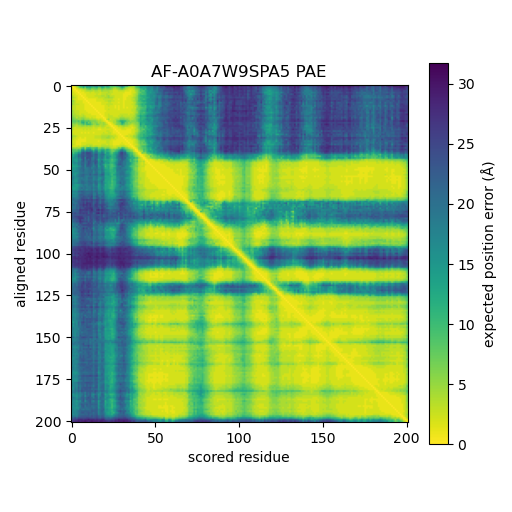2.995 9.022 1.00 94.00 191 GLN A C 1
ATOM 1516 O O . GLN A 1 191 ? -5.830 12.523 9.456 1.00 94.00 191 GLN A O 1
ATOM 1521 N N . VAL A 1 192 ? -3.785 12.231 8.591 1.00 94.88 192 VAL A N 1
ATOM 1522 C CA . VAL A 1 192 ? -3.862 10.764 8.567 1.00 94.88 192 VAL A CA 1
ATOM 1523 C C . VAL A 1 192 ? -4.069 10.182 9.964 1.00 94.88 192 VAL A C 1
ATOM 1525 O O . VAL A 1 192 ? -4.886 9.286 10.128 1.00 94.88 192 VAL A O 1
ATOM 1528 N N . ARG A 1 193 ? -3.380 10.699 10.987 1.00 95.25 193 ARG A N 1
ATOM 1529 C CA . ARG A 1 193 ? -3.596 10.236 12.367 1.00 95.25 193 ARG A CA 1
ATOM 1530 C C . ARG A 1 193 ? -4.990 10.586 12.890 1.00 95.25 193 ARG A C 1
ATOM 1532 O O . ARG A 1 193 ? -5.604 9.760 13.548 1.00 95.25 193 ARG A O 1
ATOM 1539 N N . ALA A 1 194 ? -5.507 11.777 12.576 1.00 94.38 194 ALA A N 1
ATOM 1540 C CA . ALA A 1 194 ? -6.877 12.151 12.936 1.00 94.38 194 ALA A CA 1
ATOM 1541 C C . ALA A 1 194 ? -7.908 11.235 12.256 1.00 94.38 194 ALA A C 1
ATOM 1543 O O . ALA A 1 194 ? -8.832 10.761 12.908 1.00 94.38 194 ALA A O 1
ATOM 1544 N N . TRP A 1 195 ? -7.706 10.930 10.970 1.00 94.81 195 TRP A N 1
ATOM 1545 C CA . TRP A 1 195 ? -8.494 9.938 10.244 1.00 94.81 195 TRP A CA 1
ATOM 1546 C C . TRP A 1 195 ? -8.465 8.568 10.925 1.00 94.81 195 TRP A C 1
ATOM 1548 O O . TRP A 1 195 ? -9.525 8.016 11.204 1.00 94.81 195 TRP A O 1
ATOM 1558 N N . ALA A 1 196 ? -7.273 8.048 11.231 1.00 93.38 196 ALA A N 1
ATOM 1559 C CA . ALA A 1 196 ? -7.117 6.733 11.848 1.00 93.38 196 ALA A CA 1
ATOM 1560 C C . ALA A 1 196 ? -7.816 6.649 13.218 1.00 93.38 196 ALA A C 1
ATOM 1562 O O . ALA A 1 196 ? -8.422 5.640 13.540 1.00 93.38 196 ALA A O 1
ATOM 1563 N N . ARG A 1 197 ? -7.839 7.737 13.996 1.00 93.69 197 ARG A N 1
ATOM 1564 C CA . ARG A 1 197 ? -8.586 7.795 15.268 1.00 93.69 197 ARG A CA 1
ATOM 1565 C C . ARG A 1 197 ? -10.102 7.951 15.115 1.00 93.69 197 ARG A C 1
ATOM 1567 O O . ARG A 1 197 ? -10.816 7.897 16.113 1.00 93.69 197 ARG A O 1
ATOM 1574 N N . GLY A 1 198 ? -10.601 8.209 13.906 1.00 89.56 198 GLY A N 1
ATOM 1575 C CA . GLY A 1 198 ? -11.999 8.586 13.683 1.00 89.56 198 GLY A CA 1
ATOM 1576 C C . GLY A 1 198 ? -12.343 10.003 14.165 1.00 89.56 198 GLY A C 1
ATOM 1577 O O . GLY A 1 198 ? -13.496 10.285 14.475 1.00 89.56 198 GLY A O 1
ATOM 1578 N N . GLU A 1 199 ? -11.357 10.902 14.240 1.00 86.88 199 GLU A N 1
ATOM 1579 C CA . GLU A 1 199 ? -11.500 12.295 14.703 1.00 86.88 199 GLU A CA 1
ATOM 1580 C C . GLU A 1 199 ? -11.788 13.290 13.559 1.00 86.88 199 GLU A C 1
ATOM 1582 O O . GLU A 1 199 ? -11.753 14.508 13.753 1.00 86.88 199 GLU A O 1
ATOM 1587 N N . GLU A 1 200 ? -12.060 12.802 12.348 1.00 70.19 200 GLU A N 1
ATOM 1588 C CA . GLU A 1 200 ? -12.430 13.655 11.217 1.00 70.19 200 GLU A CA 1
ATOM 1589 C C . GLU A 1 200 ? -13.893 14.104 11.335 1.00 70.19 200 GLU A C 1
ATOM 1591 O O . GLU A 1 200 ? -14.804 13.282 11.405 1.00 70.19 200 GLU A O 1
ATOM 1596 N N . SER A 1 201 ? -14.097 15.426 11.408 1.00 50.22 201 SER A N 1
ATOM 1597 C CA . SER A 1 201 ? -15.419 16.077 11.459 1.00 50.22 201 SER A CA 1
ATOM 1598 C C . SER A 1 201 ? -16.106 16.140 10.101 1.00 50.22 201 SER A C 1
ATOM 1600 O O . SER A 1 201 ? -15.400 16.406 9.100 1.00 50.22 201 SER A O 1
#

Organism: Armatimonas rosea (NCBI:txid685828)

Secondary structure (DSSP, 8-state):
-EEEEESS--HHHHHHHHHHHGGGSEEEEETTEEEEEE---HHHHHHHHHHHHHHHHHHHHTT--EEEEETPPEEEGGGTEEE--SEEEEETHHHHHTT-TTS--GGG---SEEEEE-SSS--TTHHHHHHHHT-SEEEEEETTEEEEEEEETTEEEEESB-TTTTT-BHHHHHHHHHHHTTS-HHHHHHHHHHHHTT---

InterPro domains:
  IPR008538 Putative restriction endonuclease [PF05685] (11-178)
  IPR008538 Putative restriction endonuclease [cd06260] (26-178)
  IPR011335 Restriction endonuclease type II-like [SSF52980] (19-144)
  IPR012296 Nuclease, putative, TT1808 [G3DSA:3.90.1570.10] (5-178)

pLDDT: mean 80.76, std 16.09, range [39.5, 96.56]

Foldseek 3Di:
DDKDKDAQADPVNLVVCCVQCDPQWDWDDDPRIIITHGDPPCLQVLLLVLVVLLVVLLCVLVVKAKDKPAQDWQDDPVVRAIDGFNIFMAIHPLNVVCPPVPDDDSLSPQGLEGEHECEDHDPPPVQVRNLVSPHQWYFYHYPLFTWIWGDDPVTTDTDQADPRRPPRGRVVSSVLSVVSVVDDPVVSSVVSNCVSNVVDD

Sequence (201 aa):
MSTVVLENVAWETYQRLLFEVGEQARLTYDRGCLEIEMSPLLKHEAPKRLLESLVEFFCEEHELAFLSLGSTTFSREERLQGAEPDSGFILGARAEISEDYTESDPVTMYPDLVIEVDVTSPSVGKDSLYHTLGVQEIWRWRGAKLQILSRTEAGFVALTSSKVLEGAEAIRLTELVLQGQKTTQIAWRKQVRAWARGEES

Radius of gyration: 19.07 Å; Cα contacts (8 Å, |Δi|>4): 321; chains: 1; bounding box: 42×45×53 Å

Solvent-accessible surface area (backbone atoms only — not comparable to full-atom values): 11501 Å² total; per-residue (Å²): 129,55,76,48,79,44,74,78,47,53,71,69,55,51,55,50,46,61,67,71,51,50,93,58,40,50,79,48,78,58,98,29,36,38,38,38,38,43,54,79,48,66,82,51,52,49,58,48,53,45,50,52,50,48,53,52,44,37,26,62,70,67,73,41,42,65,37,83,52,46,58,55,74,47,58,42,78,96,68,79,45,72,50,67,44,67,26,28,28,28,56,39,75,66,21,64,70,52,75,62,76,86,78,68,59,74,86,74,70,62,33,39,36,34,35,41,68,40,77,86,57,79,75,79,70,48,64,66,48,38,52,72,67,58,33,46,32,36,41,37,35,40,88,90,36,47,42,33,28,37,57,55,98,92,42,71,45,82,44,66,51,40,86,90,49,81,85,46,32,26,67,60,54,26,51,52,44,60,45,49,77,77,45,58,71,71,61,36,52,53,50,53,46,33,50,54,68,67,67,68,129